Protein AF-A0A6E8W5X3-F1 (afdb_monomer)

Solvent-accessible surface area (backbone atoms only — not comparable to full-atom values): 15236 Å² total; per-residue (Å²): 133,54,76,65,57,52,51,53,50,51,52,51,52,51,52,50,52,49,53,52,50,52,52,52,50,52,52,55,53,25,51,54,49,53,53,52,45,33,51,58,25,49,55,51,48,50,55,43,33,53,52,21,61,70,67,56,79,61,93,72,80,82,74,89,52,31,53,35,30,35,39,32,42,34,48,63,86,45,56,68,50,56,51,47,40,44,75,40,65,58,41,95,41,88,49,47,47,77,47,76,47,71,40,69,86,86,63,68,78,61,86,62,72,89,69,78,64,93,61,57,57,67,54,54,52,50,50,52,32,63,76,42,46,82,61,49,73,50,69,26,48,24,39,36,40,35,50,71,50,44,52,52,40,46,72,58,44,52,53,38,55,76,76,29,53,42,78,55,31,30,33,40,22,38,53,37,86,98,50,61,62,93,65,41,45,61,35,82,93,46,53,37,39,28,11,33,44,44,44,61,63,75,48,92,66,65,48,65,43,78,34,52,69,32,31,35,47,67,68,56,34,51,33,55,71,64,72,56,47,88,56,62,60,69,59,50,41,39,32,41,34,61,57,81,75,57,90,56,99,64,58,70,52,58,49,50,52,51,53,37,49,54,42,45,77,74,50,77,80,85,86,128

Mean predicted aligned error: 10.35 Å

Foldseek 3Di:
DDPVVVVVVVVVVVVVVVVVVVVVVLQVVQVVVLCVLLVVLVVLLVVQQVVQVVQCPDDDDDQDFAQEEEEEEEEPPCPVLVVLCCVFLVDDDRNYHYDYDYDHPPCPPPPDPPPPPDDFLVVLLVVQLVVCVVSLPGSHQKYKYAYSQKAFPNVLVSVSSVRGHRSAQEKEAAFDPPDPQQRGDHDNNHMIMHGSCSSNVVDPRHHYDNNVSLEADPVRLQCLLVVSHPQLQSRRHTIYDRNVPDPDPDDSSVSNVSSRCSNCVPDDDPDD

Organism: Anopheles coluzzii (NCBI:txid1518534)

Sequence (272 aa):
MGAIDKLALGSVVISIASVCGILICLVQISNRMDDSVNQANSELLQKIALLRVEMEQAEQASPSGPLLSIVIRSAKQSTTLRRTIRHTWAQNDHRVVHRFELHAPTVHPKAHPTNATNGSAADWLKRLQHHHRAATASNARYLLIVNEYVFVNMPLLLETIERILPRQGFILCKPVPDVPAQNGTCDPAQPILLSMDVARGLTEQYVVQDGRRLYLNDRETEAFVRDQMDDEGRLTFFFTAPLLRFVAKMPLTQRIEQLWLSLIGNYTPVEY

Structure (mmCIF, N/CA/C/O backbone):
data_AF-A0A6E8W5X3-F1
#
_entry.id   AF-A0A6E8W5X3-F1
#
loop_
_atom_site.group_PDB
_atom_site.id
_atom_site.type_symbol
_atom_site.label_atom_id
_atom_site.label_alt_id
_atom_site.label_comp_id
_atom_site.label_asym_id
_atom_site.label_entity_id
_atom_site.label_seq_id
_atom_site.pdbx_PDB_ins_code
_atom_site.Cartn_x
_atom_site.Cartn_y
_atom_site.Cartn_z
_atom_site.occupancy
_atom_site.B_iso_or_equiv
_atom_site.auth_seq_id
_atom_site.auth_comp_id
_atom_site.auth_asym_id
_atom_site.auth_atom_id
_atom_site.pdbx_PDB_model_num
ATOM 1 N N . MET A 1 1 ? 41.808 -17.127 -47.133 1.00 55.62 1 MET A N 1
ATOM 2 C CA . MET A 1 1 ? 41.166 -16.106 -46.275 1.00 55.62 1 MET A CA 1
ATOM 3 C C . MET A 1 1 ? 42.186 -15.034 -45.961 1.00 55.62 1 MET A C 1
ATOM 5 O O . MET A 1 1 ? 43.236 -15.356 -45.407 1.00 55.62 1 MET A O 1
ATOM 9 N N . GLY A 1 2 ? 41.923 -13.809 -46.413 1.00 67.19 2 GLY A N 1
ATOM 10 C CA . GLY A 1 2 ? 42.852 -12.685 -46.308 1.00 67.19 2 GLY A CA 1
ATOM 11 C C . GLY A 1 2 ? 42.930 -12.129 -44.886 1.00 67.19 2 GLY A C 1
ATOM 12 O O . GLY A 1 2 ? 42.065 -12.391 -44.053 1.00 67.19 2 GLY A O 1
ATOM 13 N N . ALA A 1 3 ? 43.969 -11.344 -44.591 1.00 65.81 3 ALA A N 1
ATOM 14 C CA . ALA A 1 3 ? 44.128 -10.675 -43.294 1.00 65.81 3 ALA A CA 1
ATOM 15 C C . ALA A 1 3 ? 42.924 -9.775 -42.935 1.00 65.81 3 ALA A C 1
ATOM 17 O O . ALA A 1 3 ? 42.581 -9.644 -41.763 1.00 65.81 3 ALA A O 1
ATOM 18 N N . ILE A 1 4 ? 42.249 -9.226 -43.950 1.00 70.44 4 ILE A N 1
ATOM 19 C CA . ILE A 1 4 ? 41.045 -8.395 -43.819 1.00 70.44 4 ILE A CA 1
ATOM 20 C C . ILE A 1 4 ? 39.855 -9.222 -43.305 1.00 70.44 4 ILE A C 1
ATOM 22 O O . ILE A 1 4 ? 39.177 -8.789 -42.377 1.00 70.44 4 ILE A O 1
ATOM 26 N N . ASP A 1 5 ? 39.660 -10.444 -43.814 1.00 67.69 5 ASP A N 1
ATOM 27 C CA . ASP A 1 5 ? 38.586 -11.343 -43.357 1.00 67.69 5 ASP A CA 1
ATOM 28 C C . ASP A 1 5 ? 38.775 -11.734 -41.883 1.00 67.69 5 ASP A C 1
ATOM 30 O O . ASP A 1 5 ? 37.814 -11.824 -41.123 1.00 67.69 5 ASP A O 1
ATOM 34 N N . LYS A 1 6 ? 40.030 -11.927 -41.454 1.00 71.50 6 LYS A N 1
ATOM 35 C CA . LYS A 1 6 ? 40.372 -12.251 -40.058 1.00 71.50 6 LYS A CA 1
ATOM 36 C C . LYS A 1 6 ? 40.149 -11.067 -39.113 1.00 71.50 6 LYS A C 1
ATOM 38 O O . LYS A 1 6 ? 39.680 -11.272 -37.997 1.00 71.50 6 LYS A O 1
ATOM 43 N N . LEU A 1 7 ? 40.460 -9.846 -39.556 1.00 70.06 7 LEU A N 1
ATOM 44 C CA . LEU A 1 7 ? 40.196 -8.612 -38.807 1.00 70.06 7 LEU A CA 1
ATOM 45 C C . LEU A 1 7 ? 38.691 -8.354 -38.660 1.00 70.06 7 LEU A C 1
ATOM 47 O O . LEU A 1 7 ? 38.231 -8.053 -37.559 1.00 70.06 7 LEU A O 1
ATOM 51 N N . ALA A 1 8 ? 37.921 -8.533 -39.736 1.00 75.50 8 ALA A N 1
ATOM 52 C CA . ALA A 1 8 ? 36.466 -8.406 -39.707 1.00 75.50 8 ALA A CA 1
ATOM 53 C C . ALA A 1 8 ? 35.825 -9.449 -38.776 1.00 75.50 8 ALA A C 1
ATOM 55 O O . ALA A 1 8 ? 34.996 -9.098 -37.938 1.00 75.50 8 ALA A O 1
ATOM 56 N N . LEU A 1 9 ? 36.266 -10.711 -38.851 1.00 79.56 9 LEU A N 1
ATOM 57 C CA . LEU A 1 9 ? 35.795 -11.774 -37.961 1.00 79.56 9 LEU A CA 1
ATOM 58 C C . LEU A 1 9 ? 36.131 -11.470 -36.492 1.00 79.56 9 LEU A C 1
ATOM 60 O O . LEU A 1 9 ? 35.265 -11.590 -35.630 1.00 79.56 9 LEU A O 1
ATOM 64 N N . GLY A 1 10 ? 37.357 -11.021 -36.204 1.00 77.50 10 GLY A N 1
ATOM 65 C CA . GLY A 1 10 ? 37.768 -10.624 -34.854 1.00 77.50 10 GLY A CA 1
ATOM 66 C C . GLY A 1 10 ? 36.931 -9.471 -34.298 1.00 77.50 10 GLY A C 1
ATOM 67 O O . GLY A 1 10 ? 36.486 -9.537 -33.155 1.00 77.50 10 GLY A O 1
ATOM 68 N N . SER A 1 11 ? 36.642 -8.455 -35.119 1.00 83.88 11 SER A N 1
ATOM 69 C CA . SER A 1 11 ? 35.767 -7.343 -34.732 1.00 83.88 11 SER A CA 1
ATOM 70 C C . SER A 1 11 ? 34.355 -7.821 -34.392 1.00 83.88 11 SER A C 1
ATOM 72 O O . SER A 1 11 ? 33.813 -7.417 -33.368 1.00 83.88 11 SER A O 1
ATOM 74 N N . VAL A 1 12 ? 33.767 -8.699 -35.212 1.00 86.62 12 VAL A N 1
ATOM 75 C CA . VAL A 1 12 ? 32.420 -9.243 -34.970 1.00 86.62 12 VAL A CA 1
ATOM 76 C C . VAL A 1 12 ? 32.384 -10.063 -33.680 1.00 86.62 12 VAL A C 1
ATOM 78 O O . VAL A 1 12 ? 31.477 -9.889 -32.870 1.00 86.62 12 VAL A O 1
ATOM 81 N N . VAL A 1 13 ? 33.389 -10.910 -33.444 1.00 85.69 13 VAL A N 1
ATOM 82 C CA . VAL A 1 13 ? 33.484 -11.725 -32.222 1.00 85.69 13 VAL A CA 1
ATOM 83 C C . VAL A 1 13 ? 33.606 -10.843 -30.978 1.00 85.69 13 VAL A C 1
ATOM 85 O O . VAL A 1 13 ? 32.915 -11.092 -29.993 1.00 85.69 13 VAL A O 1
ATOM 88 N N . ILE A 1 14 ? 34.427 -9.789 -31.022 1.00 85.56 14 ILE A N 1
ATOM 89 C CA . ILE A 1 14 ? 34.577 -8.842 -29.907 1.00 85.56 14 ILE A CA 1
ATOM 90 C C . ILE A 1 14 ? 33.269 -8.084 -29.657 1.00 85.56 14 ILE A C 1
ATOM 92 O O . ILE A 1 14 ? 32.863 -7.943 -28.505 1.00 85.56 14 ILE A O 1
ATOM 96 N N . SER A 1 15 ? 32.580 -7.631 -30.710 1.00 85.44 15 SER A N 1
ATOM 97 C CA . SER A 1 15 ? 31.283 -6.961 -30.575 1.00 85.44 15 SER A CA 1
ATOM 98 C C . SER A 1 15 ? 30.235 -7.876 -29.942 1.00 85.44 15 SER A C 1
ATOM 100 O O . SER A 1 15 ? 29.553 -7.456 -29.011 1.00 85.44 15 SER A O 1
ATOM 102 N N . ILE A 1 16 ? 30.143 -9.136 -30.380 1.00 86.69 16 ILE A N 1
ATOM 103 C CA . ILE A 1 16 ? 29.217 -10.116 -29.797 1.00 86.69 16 ILE A CA 1
ATOM 104 C C . ILE A 1 16 ? 29.582 -10.389 -28.336 1.00 86.69 16 ILE A C 1
ATOM 106 O O . ILE A 1 16 ? 28.719 -10.291 -27.470 1.00 86.69 16 ILE A O 1
ATOM 110 N N . ALA A 1 17 ? 30.854 -10.665 -28.036 1.00 84.25 17 ALA A N 1
ATOM 111 C CA . ALA A 1 17 ? 31.304 -10.931 -26.672 1.00 84.25 17 ALA A CA 1
ATOM 112 C C . ALA A 1 17 ? 31.052 -9.738 -25.735 1.00 84.25 17 ALA A C 1
ATOM 114 O O . ALA A 1 17 ? 30.635 -9.929 -24.594 1.00 84.25 17 ALA A O 1
ATOM 115 N N . SER A 1 18 ? 31.247 -8.509 -26.221 1.00 87.44 18 SER A N 1
ATOM 116 C CA . SER A 1 18 ? 30.963 -7.287 -25.467 1.00 87.44 18 SER A CA 1
ATOM 117 C C . SER A 1 18 ? 29.468 -7.124 -25.192 1.00 87.44 18 SER A C 1
ATOM 119 O O . SER A 1 18 ? 29.094 -6.880 -24.046 1.00 87.44 18 SER A O 1
ATOM 121 N N . VAL A 1 19 ? 28.610 -7.319 -26.199 1.00 87.81 19 VAL A N 1
ATOM 122 C CA . VAL A 1 19 ? 27.150 -7.253 -26.027 1.00 87.81 19 VAL A CA 1
ATOM 123 C C . VAL A 1 19 ? 26.668 -8.344 -25.069 1.00 87.81 19 VAL A C 1
ATOM 125 O O . VAL A 1 19 ? 25.914 -8.046 -24.147 1.00 87.81 19 VAL A O 1
ATOM 128 N N . CYS A 1 20 ? 27.148 -9.582 -25.213 1.00 86.31 20 CYS A N 1
ATOM 129 C CA . CYS A 1 20 ? 26.834 -10.674 -24.292 1.00 86.31 20 CYS A CA 1
ATOM 130 C C . CYS A 1 20 ? 27.287 -10.365 -22.860 1.00 86.31 20 CYS A C 1
ATOM 132 O O . CYS A 1 20 ? 26.523 -10.581 -21.925 1.00 86.31 20 CYS A O 1
ATOM 134 N N . GLY A 1 21 ? 28.495 -9.822 -22.677 1.00 82.69 21 GLY A N 1
ATOM 135 C CA . GLY A 1 21 ? 28.997 -9.423 -21.362 1.00 82.69 21 GLY A CA 1
ATOM 136 C C . GLY A 1 21 ? 28.137 -8.337 -20.713 1.00 82.69 21 GLY A C 1
ATOM 137 O O . GLY A 1 21 ? 27.793 -8.449 -19.540 1.00 82.69 21 GLY A O 1
ATOM 138 N N . ILE A 1 22 ? 27.727 -7.323 -21.481 1.00 84.38 22 ILE A N 1
ATOM 139 C CA . ILE A 1 22 ? 26.825 -6.268 -21.001 1.00 84.38 22 ILE A CA 1
ATOM 140 C C . ILE A 1 22 ? 25.469 -6.860 -20.602 1.00 84.38 22 ILE A C 1
ATOM 142 O O . ILE A 1 22 ? 24.977 -6.550 -19.521 1.00 84.38 22 ILE A O 1
ATOM 146 N N . LEU A 1 23 ? 24.887 -7.736 -21.428 1.00 79.12 23 LEU A N 1
ATOM 147 C CA . LEU A 1 23 ? 23.608 -8.388 -21.131 1.00 79.12 23 LEU A CA 1
ATOM 148 C C . LEU A 1 23 ? 23.681 -9.234 -19.854 1.00 79.12 23 LEU A C 1
ATOM 150 O O . LEU A 1 23 ? 22.814 -9.104 -18.996 1.00 79.12 23 LEU A O 1
ATOM 154 N N . ILE A 1 24 ? 24.737 -10.035 -19.680 1.00 80.44 24 ILE A N 1
ATOM 155 C CA . ILE A 1 24 ? 24.941 -10.837 -18.463 1.00 80.44 24 ILE A CA 1
ATOM 156 C C . ILE A 1 24 ? 25.054 -9.932 -17.232 1.00 80.44 24 ILE A C 1
ATOM 158 O O . ILE A 1 24 ? 24.407 -10.197 -16.221 1.00 80.44 24 ILE A O 1
ATOM 162 N N . CYS A 1 25 ? 25.830 -8.848 -17.312 1.00 77.50 25 CYS A N 1
ATOM 163 C CA . CYS A 1 25 ? 25.953 -7.895 -16.210 1.00 77.50 25 CYS A CA 1
ATOM 164 C C . CYS A 1 25 ? 24.611 -7.236 -15.863 1.00 77.50 25 CYS A C 1
ATOM 166 O O . CYS A 1 25 ? 24.303 -7.081 -14.684 1.00 77.50 25 CYS A O 1
ATOM 168 N N . LEU A 1 26 ? 23.808 -6.859 -16.863 1.00 76.81 26 LEU A N 1
ATOM 169 C CA . LEU A 1 26 ? 22.487 -6.265 -16.641 1.00 76.81 26 LEU A CA 1
ATOM 170 C C . LEU A 1 26 ? 21.547 -7.242 -15.925 1.00 76.81 26 LEU A C 1
ATOM 172 O O . LEU A 1 26 ? 20.965 -6.872 -14.908 1.00 76.81 26 LEU A O 1
ATOM 176 N N . VAL A 1 27 ? 21.485 -8.493 -16.385 1.00 73.19 27 VAL A N 1
ATOM 177 C CA . VAL A 1 27 ? 20.677 -9.555 -15.761 1.00 73.19 27 VAL A CA 1
ATOM 178 C C . VAL A 1 27 ? 21.136 -9.825 -14.324 1.00 73.19 27 VAL A C 1
ATOM 180 O O . VAL A 1 27 ? 20.324 -9.911 -13.409 1.00 73.19 27 VAL A O 1
ATOM 183 N N . GLN A 1 28 ? 22.445 -9.901 -14.071 1.00 73.81 28 GLN A N 1
ATOM 184 C CA . GLN A 1 28 ? 22.963 -10.116 -12.714 1.00 73.81 28 GLN A CA 1
ATOM 185 C C . GLN A 1 28 ? 22.641 -8.960 -11.758 1.00 73.81 28 GLN A C 1
ATOM 187 O O . GLN A 1 28 ? 22.386 -9.190 -10.576 1.00 73.81 28 GLN A O 1
ATOM 192 N N . ILE A 1 29 ? 22.665 -7.717 -12.247 1.00 73.38 29 ILE A N 1
ATOM 193 C CA . ILE A 1 29 ? 22.315 -6.541 -11.442 1.00 73.38 29 ILE A CA 1
ATOM 194 C C . ILE A 1 29 ? 20.814 -6.526 -11.132 1.00 73.38 29 ILE A C 1
ATOM 196 O O . ILE A 1 29 ? 20.463 -6.224 -9.991 1.00 73.38 29 ILE A O 1
ATOM 200 N N . SER A 1 30 ? 19.974 -6.869 -12.114 1.00 67.94 30 SER A N 1
ATOM 201 C CA . SER A 1 30 ? 18.517 -7.003 -11.967 1.00 67.94 30 SER A CA 1
ATOM 202 C C . SER A 1 30 ? 18.172 -8.014 -10.866 1.00 67.94 30 SER A C 1
ATOM 204 O O . SER A 1 30 ? 17.673 -7.634 -9.808 1.00 67.94 30 SER A O 1
ATOM 206 N N . ASN A 1 31 ? 18.624 -9.266 -11.014 1.00 71.50 31 ASN A N 1
ATOM 207 C CA . ASN A 1 31 ? 18.355 -10.335 -10.044 1.00 71.50 31 ASN A CA 1
ATOM 208 C C . ASN A 1 31 ? 18.864 -10.017 -8.628 1.00 71.50 31 ASN A C 1
ATOM 210 O O . ASN A 1 31 ? 18.191 -10.286 -7.637 1.00 71.50 31 ASN A O 1
ATOM 214 N N . ARG A 1 32 ? 20.036 -9.378 -8.503 1.00 72.12 32 ARG A N 1
ATOM 215 C CA . ARG A 1 32 ? 20.575 -8.992 -7.189 1.00 72.12 32 ARG A CA 1
ATOM 216 C C . ARG A 1 32 ? 19.698 -7.960 -6.474 1.00 72.12 32 ARG A C 1
ATOM 218 O O . ARG A 1 32 ? 19.687 -7.918 -5.242 1.00 72.12 32 ARG A O 1
ATOM 225 N N . MET A 1 33 ? 19.030 -7.086 -7.221 1.00 70.81 33 MET A N 1
ATOM 226 C CA . MET A 1 33 ? 18.112 -6.106 -6.650 1.00 70.81 33 MET A CA 1
ATOM 227 C C . MET A 1 33 ? 16.843 -6.796 -6.144 1.00 70.81 33 MET A C 1
ATOM 229 O O . MET A 1 33 ? 16.453 -6.551 -5.003 1.00 70.81 33 MET A O 1
ATOM 233 N N . ASP A 1 34 ? 16.282 -7.709 -6.936 1.00 74.44 34 ASP A N 1
ATOM 234 C CA . ASP A 1 34 ? 15.086 -8.488 -6.593 1.00 74.44 34 ASP A CA 1
ATOM 235 C C . ASP A 1 34 ? 15.315 -9.325 -5.327 1.00 74.44 34 ASP A C 1
ATOM 237 O O . ASP A 1 34 ? 14.550 -9.230 -4.361 1.00 74.44 34 ASP A O 1
ATOM 241 N N . ASP A 1 35 ? 16.433 -10.056 -5.271 1.00 76.06 35 ASP A N 1
ATOM 242 C CA . ASP A 1 35 ? 16.833 -10.850 -4.105 1.00 76.06 35 ASP A CA 1
ATOM 243 C C . ASP A 1 35 ? 17.001 -9.977 -2.856 1.00 76.06 35 ASP A C 1
ATOM 245 O O . ASP A 1 35 ? 16.553 -10.336 -1.765 1.00 76.06 35 ASP A O 1
ATOM 249 N N . SER A 1 36 ? 17.606 -8.794 -3.006 1.00 77.75 36 SER A N 1
ATOM 250 C CA . SER A 1 36 ? 17.815 -7.873 -1.887 1.00 77.75 36 SER A CA 1
ATOM 251 C C . SER A 1 36 ? 16.504 -7.307 -1.343 1.00 77.75 36 SER A C 1
ATOM 253 O O . SER A 1 36 ? 16.394 -7.116 -0.127 1.00 77.75 36 SER A O 1
ATOM 255 N N . VAL A 1 37 ? 15.540 -6.992 -2.212 1.00 78.75 37 VAL A N 1
ATOM 256 C CA . VAL A 1 37 ? 14.212 -6.506 -1.809 1.00 78.75 37 VAL A CA 1
ATOM 257 C C . VAL A 1 37 ? 13.459 -7.629 -1.099 1.00 78.75 37 VAL A C 1
ATOM 259 O O . VAL A 1 37 ? 12.981 -7.447 0.023 1.00 78.75 37 VAL A O 1
ATOM 262 N N . ASN A 1 38 ? 13.414 -8.814 -1.706 1.00 84.19 38 ASN A N 1
ATOM 263 C CA . ASN A 1 38 ? 12.677 -9.959 -1.183 1.00 84.19 38 ASN A CA 1
ATOM 264 C C . ASN A 1 38 ? 13.230 -10.454 0.151 1.00 84.19 38 ASN A C 1
ATOM 266 O O . ASN A 1 38 ? 12.454 -10.694 1.078 1.00 84.19 38 ASN A O 1
ATOM 270 N N . GLN A 1 39 ? 14.553 -10.554 0.289 1.00 84.56 39 GLN A N 1
ATOM 271 C CA . GLN A 1 39 ? 15.181 -10.977 1.536 1.00 84.56 39 GLN A CA 1
ATOM 272 C C . GLN A 1 39 ? 14.860 -10.005 2.680 1.00 84.56 39 GLN A C 1
ATOM 274 O O . GLN A 1 39 ? 14.326 -10.419 3.710 1.00 84.56 39 GLN A O 1
ATOM 279 N N . ALA A 1 40 ? 15.128 -8.708 2.494 1.00 82.00 40 ALA A N 1
ATOM 280 C CA . ALA A 1 40 ? 14.913 -7.712 3.544 1.00 82.00 40 ALA A CA 1
ATOM 281 C C . ALA A 1 40 ? 13.438 -7.622 3.967 1.00 82.00 40 ALA A C 1
ATOM 283 O O . ALA A 1 40 ? 13.128 -7.429 5.147 1.00 82.00 40 ALA A O 1
ATOM 284 N N . ASN A 1 41 ? 12.523 -7.779 3.010 1.00 87.00 41 ASN A N 1
ATOM 285 C CA . ASN A 1 41 ? 11.095 -7.653 3.266 1.00 87.00 41 ASN A CA 1
ATOM 286 C C . ASN A 1 41 ? 10.546 -8.917 3.929 1.00 87.00 41 ASN A C 1
ATOM 288 O O . ASN A 1 41 ? 9.767 -8.809 4.874 1.00 87.00 41 ASN A O 1
ATOM 292 N N . SER A 1 42 ? 11.037 -10.096 3.545 1.00 86.12 42 SER A N 1
ATOM 293 C CA . SER A 1 42 ? 10.712 -11.361 4.211 1.00 86.12 42 SER A CA 1
ATOM 294 C C . SER A 1 42 ? 11.161 -11.370 5.672 1.00 86.12 42 SER A C 1
ATOM 296 O O . SER A 1 42 ? 10.392 -11.763 6.544 1.00 86.12 42 SER A O 1
ATOM 298 N N . GLU A 1 43 ? 12.365 -10.872 5.968 1.00 87.44 43 GLU A N 1
ATOM 299 C CA . GLU A 1 43 ? 12.864 -10.747 7.345 1.00 87.44 43 GLU A CA 1
ATOM 300 C C . GLU A 1 43 ? 11.982 -9.821 8.199 1.00 87.44 43 GLU A C 1
ATOM 302 O O . GLU A 1 43 ? 11.707 -10.112 9.365 1.00 87.44 43 GLU A O 1
ATOM 307 N N . LEU A 1 44 ? 11.511 -8.703 7.633 1.00 87.31 44 LEU A N 1
ATOM 308 C CA . LEU A 1 44 ? 10.583 -7.808 8.324 1.00 87.31 44 LEU A CA 1
ATOM 309 C C . LEU A 1 44 ? 9.221 -8.477 8.557 1.00 87.31 44 LEU A C 1
ATOM 311 O O .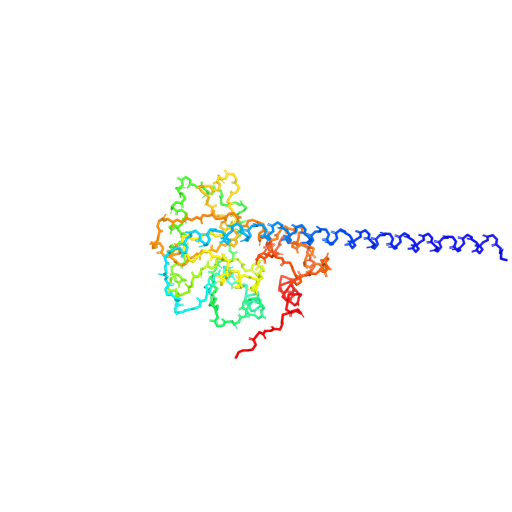 LEU A 1 44 ? 8.685 -8.399 9.662 1.00 87.31 44 LEU A O 1
ATOM 315 N N . LEU A 1 45 ? 8.674 -9.163 7.552 1.00 90.00 45 LEU A N 1
ATOM 316 C CA . LEU A 1 45 ? 7.404 -9.879 7.681 1.00 90.00 45 LEU A CA 1
ATOM 317 C C . LEU A 1 45 ? 7.482 -11.012 8.707 1.00 90.00 45 LEU A C 1
ATOM 319 O O . LEU A 1 45 ? 6.542 -11.190 9.475 1.00 90.00 45 LEU A O 1
ATOM 323 N N . GLN A 1 46 ? 8.610 -11.718 8.791 1.00 89.56 46 GLN A N 1
ATOM 324 C CA . GLN A 1 46 ? 8.850 -12.716 9.833 1.00 89.56 46 GLN A CA 1
ATOM 325 C C . GLN A 1 46 ? 8.871 -12.085 11.229 1.00 89.56 46 GLN A C 1
ATOM 327 O O . GLN A 1 46 ? 8.229 -12.603 12.140 1.00 89.56 46 GLN A O 1
ATOM 332 N N . LYS A 1 47 ? 9.533 -10.933 11.406 1.00 88.81 47 LYS A N 1
ATOM 333 C CA . LYS A 1 47 ? 9.503 -10.195 12.684 1.00 88.81 47 LYS A CA 1
ATOM 334 C C . LYS A 1 47 ? 8.083 -9.783 13.069 1.00 88.81 47 LYS A C 1
ATOM 336 O O . LYS A 1 47 ? 7.703 -9.919 14.226 1.00 88.81 47 LYS A O 1
ATOM 341 N N . ILE A 1 48 ? 7.289 -9.318 12.106 1.00 89.12 48 ILE A N 1
ATOM 342 C CA . ILE A 1 48 ? 5.886 -8.952 12.337 1.00 89.12 48 ILE A CA 1
ATOM 343 C C . ILE A 1 48 ? 5.035 -10.187 12.670 1.00 89.12 48 ILE A C 1
ATOM 345 O O . ILE A 1 48 ? 4.195 -10.118 13.566 1.00 89.12 48 ILE A O 1
ATOM 349 N N . ALA A 1 49 ? 5.275 -11.321 12.008 1.00 88.38 49 ALA A N 1
ATOM 350 C CA . ALA A 1 49 ? 4.589 -12.577 12.302 1.00 88.38 49 ALA A CA 1
ATOM 351 C C . ALA A 1 49 ? 4.830 -13.032 13.750 1.00 88.38 49 ALA A C 1
ATOM 353 O O . ALA A 1 49 ? 3.897 -13.480 14.410 1.00 88.38 49 ALA A O 1
ATOM 354 N N . LEU A 1 50 ? 6.051 -12.874 14.271 1.00 87.94 50 LEU A N 1
ATOM 355 C CA . LEU A 1 50 ? 6.355 -13.191 15.670 1.00 87.94 50 LEU A CA 1
ATOM 356 C C . LEU A 1 50 ? 5.545 -12.322 16.642 1.00 87.94 50 LEU A C 1
ATOM 358 O O . LEU A 1 50 ? 4.952 -12.854 17.576 1.00 87.94 50 LEU A O 1
ATOM 362 N N . LEU A 1 51 ? 5.424 -11.018 16.368 1.00 85.12 51 LEU A N 1
ATOM 363 C CA . LEU A 1 51 ? 4.587 -10.118 17.174 1.00 85.12 51 LEU A CA 1
ATOM 364 C C . LEU A 1 51 ? 3.121 -10.545 17.171 1.00 85.12 51 LEU A C 1
ATOM 366 O O . LEU A 1 51 ? 2.443 -10.453 18.189 1.00 85.12 51 LEU A O 1
ATOM 370 N N . ARG A 1 52 ? 2.619 -11.036 16.034 1.00 84.75 52 ARG A N 1
ATOM 371 C CA . ARG A 1 52 ? 1.258 -11.563 15.960 1.00 84.75 52 ARG A CA 1
ATOM 372 C C . ARG A 1 52 ? 1.076 -12.754 16.900 1.00 84.75 52 ARG A C 1
ATOM 374 O O . ARG A 1 52 ? 0.089 -12.776 17.624 1.00 84.75 52 ARG A O 1
ATOM 381 N N . VAL A 1 53 ? 2.019 -13.698 16.931 1.00 83.81 53 VAL A N 1
ATOM 382 C CA . VAL A 1 53 ? 1.957 -14.854 17.846 1.00 83.81 53 VAL A CA 1
ATOM 383 C C . VAL A 1 53 ? 1.992 -14.413 19.312 1.00 83.81 53 VAL A C 1
ATOM 385 O O . VAL A 1 53 ? 1.252 -14.955 20.129 1.00 83.81 53 VAL A O 1
ATOM 388 N N . GLU A 1 54 ? 2.807 -13.412 19.647 1.00 80.25 54 GLU A N 1
ATOM 389 C CA . GLU A 1 54 ? 2.882 -12.854 21.005 1.00 80.25 54 GLU A CA 1
ATOM 390 C C . GLU A 1 54 ? 1.573 -12.165 21.427 1.00 80.25 54 GLU A C 1
ATOM 392 O O . GLU A 1 54 ? 1.143 -12.299 22.571 1.00 80.25 54 GLU A O 1
ATOM 397 N N . MET A 1 55 ? 0.916 -11.459 20.503 1.00 75.69 55 MET A N 1
ATOM 398 C CA . MET A 1 55 ? -0.309 -10.699 20.773 1.00 75.69 55 MET A CA 1
ATOM 399 C C . MET A 1 55 ? -1.593 -11.545 20.697 1.00 75.69 55 MET A C 1
ATOM 401 O O . MET A 1 55 ? -2.582 -11.205 21.343 1.00 75.69 55 MET A O 1
ATOM 405 N N . GLU A 1 56 ? -1.607 -12.645 19.936 1.00 71.81 56 GLU A N 1
ATOM 406 C CA . GLU A 1 56 ? -2.788 -13.503 19.721 1.00 71.81 56 GLU A CA 1
ATOM 407 C C . GLU A 1 56 ? -2.992 -14.589 20.806 1.00 71.81 56 GLU A C 1
ATOM 409 O O . GLU A 1 56 ? -3.775 -15.515 20.606 1.00 71.81 56 GLU A O 1
ATOM 414 N N . GLN A 1 57 ? -2.379 -14.469 21.993 1.00 56.03 57 GLN A N 1
ATOM 415 C CA . GLN A 1 57 ? -2.627 -15.392 23.121 1.00 56.03 57 GLN A CA 1
ATOM 416 C C . GLN A 1 57 ? -4.057 -15.327 23.703 1.00 56.03 57 GLN A C 1
ATOM 418 O O . GLN A 1 57 ? -4.418 -16.159 24.535 1.00 56.03 57 GLN A O 1
ATOM 423 N N . ALA A 1 58 ? -4.894 -14.385 23.259 1.00 52.22 58 ALA A N 1
ATOM 424 C CA . ALA A 1 58 ? -6.306 -14.305 23.617 1.00 52.22 58 ALA A CA 1
ATOM 425 C C . ALA A 1 58 ? -7.184 -14.571 22.382 1.00 52.22 58 ALA A C 1
ATOM 427 O O . ALA A 1 58 ? -7.188 -13.793 21.427 1.00 52.22 58 ALA A O 1
ATOM 428 N N . GLU A 1 59 ? -7.939 -15.674 22.403 1.00 53.66 59 GLU A N 1
ATOM 429 C CA . GLU A 1 59 ? -8.925 -16.007 21.370 1.00 53.66 59 GLU A CA 1
ATOM 430 C C . GLU A 1 59 ? -9.905 -14.851 21.157 1.00 53.66 59 GLU A C 1
ATOM 432 O O . GLU A 1 59 ? -10.624 -14.468 22.078 1.00 53.66 59 GLU A O 1
ATOM 437 N N . GLN A 1 60 ? -10.007 -14.342 19.928 1.00 54.91 60 GLN A N 1
ATOM 438 C CA . GLN A 1 60 ? -11.089 -13.438 19.551 1.00 54.91 60 GLN A CA 1
ATOM 439 C C . GLN A 1 60 ? -11.638 -13.777 18.167 1.00 54.91 60 GLN A C 1
ATOM 441 O O . GLN A 1 60 ? -10.914 -13.878 17.170 1.00 54.91 60 GLN A O 1
ATOM 446 N N . ALA A 1 61 ? -12.959 -13.972 18.163 1.00 53.12 61 ALA A N 1
ATOM 447 C CA . ALA A 1 61 ? -13.802 -14.303 17.029 1.00 53.12 61 ALA A CA 1
ATOM 448 C C . ALA A 1 61 ? -13.451 -13.479 15.784 1.00 53.12 61 ALA A C 1
ATOM 450 O O . ALA A 1 61 ? -13.227 -12.270 15.859 1.00 53.12 61 ALA A O 1
ATOM 451 N N . SER A 1 62 ? -13.437 -14.141 14.626 1.00 54.91 62 SER A N 1
ATOM 452 C CA . SER A 1 62 ? -13.229 -13.486 13.336 1.00 54.91 62 SER A CA 1
ATOM 453 C C . SER A 1 62 ? -14.289 -12.399 13.138 1.00 54.91 62 SER A C 1
ATOM 455 O O . SER A 1 62 ? -15.474 -12.730 13.055 1.00 54.91 62 SER A O 1
ATOM 457 N N . PRO A 1 63 ? -13.915 -11.111 13.054 1.00 60.66 63 PRO A N 1
ATOM 458 C CA . PRO A 1 63 ? -14.897 -10.060 12.857 1.00 60.66 63 PRO A CA 1
ATOM 459 C C . PRO A 1 63 ? -15.553 -10.231 11.484 1.00 60.66 63 PRO A C 1
ATOM 461 O O . PRO A 1 63 ? -14.872 -10.391 10.464 1.00 60.66 63 PRO A O 1
ATOM 464 N N . SER A 1 64 ? -16.886 -10.204 11.482 1.00 65.50 64 SER A N 1
ATOM 465 C CA . SER A 1 64 ? -17.726 -10.194 10.287 1.00 65.50 64 SER A CA 1
ATOM 466 C C . SER A 1 64 ? -17.630 -8.816 9.626 1.00 65.50 64 SER A C 1
ATOM 468 O O . SER A 1 64 ? -18.274 -7.856 10.061 1.00 65.50 64 SER A O 1
ATOM 470 N N . GLY A 1 65 ? -16.782 -8.694 8.609 1.00 82.62 65 GLY A N 1
ATOM 471 C CA . GLY A 1 65 ? -16.545 -7.447 7.888 1.00 82.62 65 GLY A CA 1
ATOM 472 C C . GLY A 1 65 ? -15.399 -7.564 6.883 1.00 82.62 65 GLY A C 1
ATOM 473 O O . GLY A 1 65 ? -14.698 -8.580 6.877 1.00 82.62 65 GLY A O 1
ATOM 474 N N . PRO A 1 66 ? -15.199 -6.540 6.035 1.00 90.62 66 PRO A N 1
ATOM 475 C CA . PRO A 1 66 ? -14.065 -6.491 5.122 1.00 90.62 66 PRO A CA 1
ATOM 476 C C . PRO A 1 66 ? -12.739 -6.560 5.895 1.00 90.62 66 PRO A C 1
ATOM 478 O O . PRO A 1 66 ? -12.633 -6.180 7.061 1.00 90.62 66 PRO A O 1
ATOM 481 N N . LEU A 1 67 ? -11.684 -7.036 5.250 1.00 92.19 67 LEU A N 1
ATOM 482 C CA . LEU A 1 67 ? -10.346 -7.023 5.830 1.00 92.19 67 LEU A CA 1
ATOM 483 C C . LEU A 1 67 ? -9.781 -5.608 5.895 1.00 92.19 67 LEU A C 1
ATOM 485 O O . LEU A 1 67 ? -9.178 -5.237 6.902 1.00 92.19 67 LEU A O 1
ATOM 489 N N . LEU A 1 68 ? -10.002 -4.815 4.847 1.00 94.69 68 LEU A N 1
ATOM 490 C CA . LEU A 1 68 ? -9.322 -3.541 4.669 1.00 94.69 68 LEU A CA 1
ATOM 491 C C . LEU A 1 68 ? -10.284 -2.424 4.259 1.00 94.69 68 LEU A C 1
ATOM 493 O O . LEU A 1 68 ? -11.008 -2.527 3.272 1.00 94.69 68 LEU A O 1
ATOM 497 N N . SER A 1 69 ? -10.250 -1.322 5.005 1.00 95.38 69 SER A N 1
ATOM 498 C CA . SER A 1 69 ? -10.815 -0.035 4.604 1.00 95.38 69 SER A CA 1
ATOM 499 C C . SER A 1 69 ? -9.692 0.837 4.051 1.00 95.38 69 SER A C 1
ATOM 501 O O . SER A 1 69 ? -8.690 1.037 4.731 1.00 95.38 69 SER A O 1
ATOM 503 N N . ILE A 1 70 ? -9.826 1.354 2.832 1.00 96.25 70 ILE A N 1
ATOM 504 C CA . ILE A 1 70 ? -8.805 2.178 2.176 1.00 96.25 70 ILE A CA 1
ATOM 505 C C . ILE A 1 70 ? -9.313 3.608 2.023 1.00 96.25 70 ILE A C 1
ATOM 507 O O . ILE A 1 70 ? -10.354 3.870 1.418 1.00 96.25 70 ILE A O 1
ATOM 511 N N . VAL A 1 71 ? -8.529 4.555 2.518 1.00 95.94 71 VAL A N 1
ATOM 512 C CA . VAL A 1 71 ? -8.693 5.985 2.292 1.00 95.94 71 VAL A CA 1
ATOM 513 C C . VAL A 1 71 ? -7.634 6.456 1.311 1.00 95.94 71 VAL A C 1
ATOM 515 O O . VAL A 1 71 ? -6.448 6.493 1.629 1.00 95.94 71 VAL A O 1
ATOM 518 N N . ILE A 1 72 ? -8.078 6.862 0.125 1.00 95.44 72 ILE A N 1
ATOM 519 C CA . ILE A 1 72 ? -7.217 7.359 -0.945 1.00 95.44 72 ILE A CA 1
ATOM 520 C C . ILE A 1 72 ? -7.350 8.880 -1.001 1.00 95.44 72 ILE A C 1
ATOM 522 O O . ILE A 1 72 ? -8.359 9.420 -1.464 1.00 95.44 72 ILE A O 1
ATOM 526 N N . ARG A 1 73 ? -6.333 9.590 -0.516 1.00 93.62 73 ARG A N 1
ATOM 527 C CA . ARG A 1 73 ? -6.250 11.052 -0.599 1.00 93.62 73 ARG A CA 1
ATOM 528 C C . ARG A 1 73 ? -6.000 11.452 -2.047 1.00 93.62 73 ARG A C 1
ATOM 530 O O . ARG A 1 73 ? -5.026 11.009 -2.656 1.00 93.62 73 ARG A O 1
ATOM 537 N N . SER A 1 74 ? -6.910 12.244 -2.602 1.00 92.25 74 SER A N 1
ATOM 538 C CA . SER A 1 74 ? -6.922 12.587 -4.023 1.00 92.25 74 SER A CA 1
ATOM 539 C C . SER A 1 74 ? -7.274 14.054 -4.230 1.00 92.25 74 SER A C 1
ATOM 541 O O . SER A 1 74 ? -8.176 14.588 -3.580 1.00 92.25 74 SER A O 1
ATOM 543 N N . ALA A 1 75 ? -6.606 14.721 -5.169 1.00 90.38 75 ALA A N 1
ATOM 544 C CA . ALA A 1 75 ? -6.967 16.082 -5.530 1.00 90.38 75 ALA A CA 1
ATOM 545 C C . ALA A 1 75 ? -8.314 16.090 -6.266 1.00 90.38 75 ALA A C 1
ATOM 547 O O . ALA A 1 75 ? -8.584 15.248 -7.125 1.00 90.38 75 ALA A O 1
ATOM 548 N N . LYS A 1 76 ? -9.179 17.070 -5.981 1.00 88.62 76 LYS A N 1
ATOM 549 C CA . LYS A 1 76 ? -10.523 17.173 -6.589 1.00 88.62 76 LYS A CA 1
ATOM 550 C C . LYS A 1 76 ? -10.504 17.025 -8.117 1.00 88.62 76 LYS A C 1
ATOM 552 O O . LYS A 1 76 ? -11.327 16.281 -8.658 1.00 88.62 76 LYS A O 1
ATOM 557 N N . GLN A 1 77 ? -9.530 17.636 -8.794 1.00 89.31 77 GLN A N 1
ATOM 558 C CA . GLN A 1 77 ? -9.396 17.595 -10.253 1.00 89.31 77 GLN A CA 1
ATOM 559 C C . GLN A 1 77 ? -8.918 16.249 -10.833 1.00 89.31 77 GLN A C 1
ATOM 561 O O . GLN A 1 77 ? -9.128 16.004 -12.019 1.00 89.31 77 GLN A O 1
ATOM 566 N N . SER A 1 78 ? -8.346 15.348 -10.026 1.00 89.94 78 SER A N 1
ATOM 567 C CA . SER A 1 78 ? -7.745 14.070 -10.454 1.00 89.94 78 SER A CA 1
ATOM 568 C C . SER A 1 78 ? -8.774 12.983 -10.826 1.00 89.94 78 SER A C 1
ATOM 570 O O . SER A 1 78 ? -8.644 11.818 -10.460 1.00 89.94 78 SER A O 1
ATOM 572 N N . THR A 1 79 ? -9.841 13.339 -11.544 1.00 92.00 79 THR A N 1
ATOM 573 C CA . THR A 1 79 ? -10.948 12.427 -11.889 1.00 92.00 79 THR A CA 1
ATOM 574 C C . THR A 1 79 ? -10.486 11.204 -12.683 1.00 92.00 79 THR A C 1
ATOM 576 O O . THR A 1 79 ? -10.871 10.086 -12.340 1.00 92.00 79 THR A O 1
ATOM 579 N N . THR A 1 80 ? -9.641 11.398 -13.698 1.00 93.62 80 THR A N 1
ATOM 580 C CA . THR A 1 80 ? -9.084 10.312 -14.519 1.00 93.62 80 THR A CA 1
ATOM 581 C C . THR A 1 80 ? -8.227 9.368 -13.685 1.00 93.62 80 THR A C 1
ATOM 583 O O . THR A 1 80 ? -8.423 8.162 -13.746 1.00 93.62 80 THR A O 1
ATOM 586 N N . LEU A 1 81 ? -7.356 9.909 -12.829 1.00 93.62 81 LEU A N 1
ATOM 587 C CA . LEU A 1 81 ? -6.502 9.109 -11.952 1.00 93.62 81 LEU A CA 1
ATOM 588 C C . LEU A 1 81 ? -7.319 8.256 -10.978 1.00 93.62 81 LEU A C 1
ATOM 590 O O . LEU A 1 81 ? -7.068 7.062 -10.846 1.00 93.62 81 LEU A O 1
ATOM 594 N N . ARG A 1 82 ? -8.362 8.828 -10.363 1.00 95.19 82 ARG A N 1
ATOM 595 C CA . ARG A 1 82 ? -9.284 8.058 -9.516 1.00 95.19 82 ARG A CA 1
ATOM 596 C C . ARG A 1 82 ? -9.968 6.927 -10.274 1.00 95.19 82 ARG A C 1
ATOM 598 O O . ARG A 1 82 ? -10.158 5.857 -9.706 1.00 95.19 82 ARG A O 1
ATOM 605 N N . ARG A 1 83 ? -10.364 7.154 -11.534 1.00 94.88 83 ARG A N 1
ATOM 606 C CA . ARG A 1 83 ? -10.922 6.087 -12.377 1.00 94.88 83 ARG A CA 1
ATOM 607 C C . ARG A 1 83 ? -9.878 5.004 -12.607 1.00 94.88 83 ARG A C 1
ATOM 609 O O . ARG A 1 83 ? -10.191 3.858 -12.327 1.00 94.88 83 ARG A O 1
ATOM 616 N N . THR A 1 84 ? -8.662 5.344 -13.023 1.00 95.25 84 THR A N 1
ATOM 617 C CA . THR A 1 84 ? -7.590 4.358 -13.224 1.00 95.25 84 THR A CA 1
ATOM 618 C C . THR A 1 84 ? -7.331 3.534 -11.962 1.00 95.25 84 THR A C 1
ATOM 620 O O . THR A 1 84 ? -7.322 2.311 -12.030 1.00 95.25 84 THR A O 1
ATOM 623 N N . ILE A 1 85 ? -7.233 4.167 -10.790 1.00 95.50 85 ILE A N 1
ATOM 624 C CA . ILE A 1 85 ? -7.026 3.461 -9.514 1.00 95.50 85 ILE A CA 1
ATOM 625 C C . ILE A 1 85 ? -8.141 2.438 -9.242 1.00 95.50 85 ILE A C 1
ATOM 627 O O . ILE A 1 85 ? -7.851 1.296 -8.900 1.00 95.50 85 ILE A O 1
ATOM 631 N N . ARG A 1 86 ? -9.412 2.807 -9.459 1.00 94.38 86 ARG A N 1
ATOM 632 C CA . ARG A 1 86 ? -10.561 1.893 -9.285 1.00 94.38 86 ARG A CA 1
ATOM 633 C C . ARG A 1 86 ? -10.562 0.698 -10.237 1.00 94.38 86 ARG A C 1
ATOM 635 O O . ARG A 1 86 ? -11.162 -0.313 -9.908 1.00 94.38 86 ARG A O 1
ATOM 642 N N . HIS A 1 87 ? -9.968 0.831 -11.421 1.00 92.50 87 HIS A N 1
ATOM 643 C CA . HIS A 1 87 ? -9.900 -0.251 -12.413 1.00 92.50 87 HIS A CA 1
ATOM 644 C C . HIS A 1 87 ? -8.591 -1.048 -12.329 1.00 92.50 87 HIS A C 1
ATOM 646 O O . HIS A 1 87 ? -8.379 -1.945 -13.136 1.00 92.50 87 HIS A O 1
ATOM 652 N N . THR A 1 88 ? -7.708 -0.703 -11.391 1.00 93.06 88 THR A N 1
ATOM 653 C CA . THR A 1 88 ? -6.403 -1.347 -11.206 1.00 93.06 88 THR A CA 1
ATOM 654 C C . THR A 1 88 ? -6.299 -1.863 -9.774 1.00 93.06 88 THR A C 1
ATOM 656 O O . THR A 1 88 ? -7.149 -2.632 -9.338 1.00 93.06 88 THR A O 1
ATOM 659 N N . TRP A 1 89 ? -5.315 -1.417 -8.995 1.00 92.69 89 TRP A N 1
ATOM 660 C CA . TRP A 1 89 ? -5.061 -1.970 -7.670 1.00 92.69 89 TRP A CA 1
ATOM 661 C C . TRP A 1 89 ? -6.213 -1.748 -6.682 1.00 92.69 89 TRP A C 1
ATOM 663 O O . TRP A 1 89 ? -6.362 -2.543 -5.771 1.00 92.69 89 TRP A O 1
ATOM 673 N N . ALA A 1 90 ? -7.070 -0.734 -6.843 1.00 92.31 90 ALA A N 1
ATOM 674 C CA . ALA A 1 90 ? -8.258 -0.560 -5.996 1.00 92.31 90 ALA A CA 1
ATOM 675 C C . ALA A 1 90 ? -9.532 -1.174 -6.605 1.00 92.31 90 ALA A C 1
ATOM 677 O O . ALA A 1 90 ? -10.634 -0.688 -6.329 1.00 92.31 90 ALA A O 1
ATOM 678 N N . GLN A 1 91 ? -9.399 -2.198 -7.453 1.00 87.06 91 GLN A N 1
ATOM 679 C CA . GLN A 1 91 ? -10.533 -2.953 -7.981 1.00 87.06 91 GLN A CA 1
ATOM 680 C C . GLN A 1 91 ? -11.412 -3.499 -6.845 1.00 87.06 91 GLN A C 1
ATOM 682 O O . GLN A 1 91 ? -10.964 -3.724 -5.720 1.00 87.06 91 GLN A O 1
ATOM 687 N N . ASN A 1 92 ? -12.701 -3.675 -7.137 1.00 75.88 92 ASN A N 1
ATOM 688 C CA . ASN A 1 92 ? -13.664 -4.191 -6.173 1.00 75.88 92 ASN A CA 1
ATOM 689 C C . ASN A 1 92 ? -13.312 -5.639 -5.778 1.00 75.88 92 ASN A C 1
ATOM 691 O O . ASN A 1 92 ? -13.513 -6.560 -6.564 1.00 75.88 92 ASN A O 1
ATOM 695 N N . ASP A 1 93 ? -12.836 -5.819 -4.547 1.00 84.81 93 ASP A N 1
ATOM 696 C CA . ASP A 1 93 ? -12.687 -7.096 -3.840 1.00 84.81 93 ASP A CA 1
ATOM 697 C C . ASP A 1 93 ? -13.637 -7.045 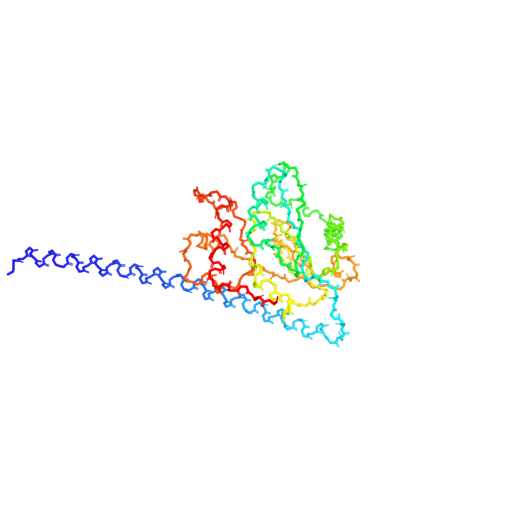-2.631 1.00 84.81 93 ASP A C 1
ATOM 699 O O . ASP A 1 93 ? -13.679 -6.042 -1.921 1.00 84.81 93 ASP A O 1
ATOM 703 N N . HIS A 1 94 ? -14.412 -8.102 -2.378 1.00 85.88 94 HIS A N 1
ATOM 704 C CA . HIS A 1 94 ? -15.359 -8.162 -1.255 1.00 85.88 94 HIS A CA 1
ATOM 705 C C . HIS A 1 94 ? -14.684 -7.983 0.120 1.00 85.88 94 HIS A C 1
ATOM 707 O O . HIS A 1 94 ? -15.327 -7.571 1.089 1.00 85.88 94 HIS A O 1
ATOM 713 N N . ARG A 1 95 ? -13.379 -8.260 0.212 1.00 90.38 95 ARG A N 1
ATOM 714 C CA . ARG A 1 95 ? -12.552 -8.057 1.407 1.00 90.38 95 ARG A CA 1
ATOM 715 C C . ARG A 1 95 ? -12.147 -6.596 1.598 1.00 90.38 95 ARG A C 1
ATOM 717 O O . ARG A 1 95 ? -11.561 -6.270 2.631 1.00 90.38 95 ARG A O 1
ATOM 724 N N . VAL A 1 96 ? -12.422 -5.716 0.638 1.00 91.94 96 VAL A N 1
ATOM 725 C CA . VAL A 1 96 ? -11.899 -4.351 0.605 1.00 91.94 96 VAL A CA 1
ATOM 726 C C . VAL A 1 96 ? -13.014 -3.343 0.369 1.00 91.94 96 VAL A C 1
ATOM 728 O O . VAL A 1 96 ? -13.815 -3.456 -0.551 1.00 91.94 96 VAL A O 1
ATOM 731 N N . VAL A 1 97 ? -13.022 -2.282 1.168 1.00 92.38 97 VAL A N 1
ATOM 732 C CA . VAL A 1 97 ? -13.846 -1.097 0.911 1.00 92.38 97 VAL A CA 1
ATOM 733 C C . VAL A 1 97 ? -12.928 0.097 0.732 1.00 92.38 97 VAL A C 1
ATOM 735 O O . VAL A 1 97 ? -12.087 0.359 1.582 1.00 92.38 97 VAL A O 1
ATOM 738 N N . HIS A 1 98 ? -13.057 0.831 -0.369 1.00 93.44 98 HIS A N 1
ATOM 739 C CA . HIS A 1 98 ? -12.211 1.993 -0.631 1.00 93.44 98 HIS A CA 1
ATOM 740 C C . HIS A 1 98 ? -13.040 3.264 -0.807 1.00 93.44 98 HIS A C 1
ATOM 742 O O . HIS A 1 98 ? -14.163 3.249 -1.310 1.00 93.44 98 HIS A O 1
ATOM 748 N N . ARG A 1 99 ? -12.462 4.402 -0.420 1.00 93.62 99 ARG A N 1
ATOM 749 C CA . ARG A 1 99 ? -13.046 5.727 -0.631 1.00 93.62 99 ARG A CA 1
ATOM 750 C C . ARG A 1 99 ? -11.983 6.744 -1.008 1.00 93.62 99 ARG A C 1
ATOM 752 O O . ARG A 1 99 ? -10.836 6.648 -0.579 1.00 93.62 99 ARG A O 1
ATOM 759 N N . PHE A 1 100 ? -12.398 7.763 -1.750 1.00 93.94 100 PHE A N 1
ATOM 760 C CA . PHE A 1 100 ? -11.544 8.902 -2.062 1.00 93.94 100 PHE A CA 1
ATOM 761 C C . PHE A 1 100 ? -11.857 10.067 -1.132 1.00 93.94 100 PHE A C 1
ATOM 763 O O . PHE A 1 100 ? -12.994 10.537 -1.087 1.00 93.94 100 PHE A O 1
ATOM 770 N N . GLU A 1 101 ? -10.845 10.553 -0.423 1.00 92.94 101 GLU A N 1
ATOM 771 C CA . GLU A 1 101 ? -10.927 11.802 0.327 1.00 92.94 101 GLU A CA 1
ATOM 772 C C . GLU A 1 101 ? -10.389 12.936 -0.538 1.00 92.94 101 GLU A C 1
ATOM 774 O O . GLU A 1 101 ? -9.205 12.982 -0.879 1.00 92.94 101 GLU A O 1
ATOM 779 N N . LEU A 1 102 ? -11.296 13.828 -0.940 1.00 90.56 102 LEU A N 1
ATOM 780 C CA . LEU A 1 102 ? -10.997 14.866 -1.913 1.00 90.56 102 LEU A CA 1
ATOM 781 C C . LEU A 1 102 ? -10.461 16.128 -1.239 1.00 90.56 102 LEU A C 1
ATOM 783 O O . LEU A 1 102 ? -11.185 16.791 -0.495 1.00 90.56 102 LEU A O 1
ATOM 787 N N . HIS A 1 103 ? -9.238 16.523 -1.581 1.00 83.00 103 HIS A N 1
ATOM 788 C CA . HIS A 1 103 ? -8.649 17.789 -1.143 1.00 83.00 103 HIS A CA 1
ATOM 789 C C . HIS A 1 103 ? -8.558 18.807 -2.287 1.00 83.00 103 HIS A C 1
ATOM 791 O O . HIS A 1 103 ? -8.632 18.476 -3.474 1.00 83.00 103 HIS A O 1
ATOM 797 N N . ALA A 1 104 ? -8.445 20.086 -1.928 1.00 72.81 104 ALA A N 1
ATOM 798 C CA . ALA A 1 104 ? -8.297 21.169 -2.894 1.00 72.81 104 ALA 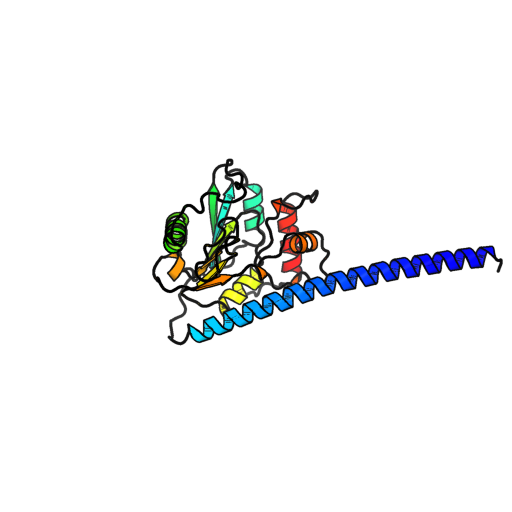A CA 1
ATOM 799 C C . ALA A 1 104 ? -6.972 21.048 -3.692 1.00 72.81 104 ALA A C 1
ATOM 801 O O . ALA A 1 104 ? -6.027 20.418 -3.205 1.00 72.81 104 ALA A O 1
ATOM 802 N N . PRO A 1 105 ? -6.884 21.667 -4.891 1.00 57.91 105 PRO A N 1
ATOM 803 C CA . PRO A 1 105 ? -5.693 21.641 -5.753 1.00 57.91 105 PRO A CA 1
ATOM 804 C C . PRO A 1 105 ? -4.415 22.183 -5.094 1.00 57.91 105 PRO A C 1
ATOM 806 O O . PRO A 1 105 ? -3.316 21.916 -5.562 1.00 57.91 105 PRO A O 1
ATOM 809 N N . THR A 1 106 ? -4.554 22.966 -4.024 1.00 44.81 106 THR A N 1
ATOM 810 C CA . THR A 1 106 ? -3.499 23.778 -3.405 1.00 44.81 106 THR A CA 1
ATOM 811 C C . THR A 1 106 ? -2.837 23.117 -2.202 1.00 44.81 106 THR A C 1
ATOM 813 O O . THR A 1 106 ? -2.430 23.788 -1.257 1.00 44.81 106 THR A O 1
ATOM 816 N N . VAL A 1 107 ? -2.668 21.799 -2.243 1.00 43.75 107 VAL A N 1
ATOM 817 C CA . VAL A 1 107 ? -1.685 21.149 -1.378 1.00 43.75 107 VAL A CA 1
ATOM 818 C C . VAL A 1 107 ? -0.585 20.630 -2.282 1.00 43.75 107 VAL A C 1
ATOM 820 O O . VAL A 1 107 ? -0.481 19.438 -2.551 1.00 43.75 107 VAL A O 1
ATOM 823 N N . HIS A 1 108 ? 0.272 21.547 -2.747 1.00 37.25 108 HIS A N 1
ATOM 824 C CA . HIS A 1 108 ? 1.669 21.155 -2.896 1.00 37.25 108 HIS A CA 1
ATOM 825 C C . HIS A 1 108 ? 2.025 20.417 -1.603 1.00 37.25 108 HIS A C 1
ATOM 827 O O . HIS A 1 108 ? 1.769 20.978 -0.529 1.00 37.25 108 HIS A O 1
ATOM 833 N N . PRO A 1 109 ? 2.549 19.181 -1.656 1.00 40.88 109 PRO A N 1
ATOM 834 C CA . PRO A 1 109 ? 3.156 18.614 -0.475 1.00 40.88 109 PRO A CA 1
ATOM 835 C C . PRO A 1 109 ? 4.276 19.590 -0.142 1.00 40.88 109 PRO A C 1
ATOM 837 O O . PRO A 1 109 ? 5.291 19.627 -0.837 1.00 40.88 109 PRO A O 1
ATOM 840 N N . LYS A 1 110 ? 4.064 20.468 0.848 1.00 35.97 110 LYS A N 1
ATOM 841 C CA . LYS A 1 110 ? 5.183 21.174 1.451 1.00 35.97 110 LYS A CA 1
ATOM 842 C C . LYS A 1 110 ? 6.136 20.054 1.822 1.00 35.97 110 LYS A C 1
ATOM 844 O O . LYS A 1 110 ? 5.758 19.134 2.551 1.00 35.97 110 LYS A O 1
ATOM 849 N N . ALA A 1 111 ? 7.296 20.066 1.175 1.00 36.88 111 ALA A N 1
ATOM 850 C CA . ALA A 1 111 ? 8.394 19.208 1.535 1.00 36.88 111 ALA A CA 1
ATOM 851 C C . ALA A 1 111 ? 8.547 19.362 3.047 1.00 36.88 111 ALA A C 1
ATOM 853 O O . ALA A 1 111 ? 8.823 20.456 3.524 1.00 36.88 111 ALA A O 1
ATOM 854 N N . HIS A 1 112 ? 8.249 18.274 3.754 1.00 36.97 112 HIS A N 1
ATOM 855 C CA . HIS A 1 112 ? 8.113 18.205 5.203 1.00 36.97 112 HIS A CA 1
ATOM 856 C C . HIS A 1 112 ? 6.906 18.987 5.754 1.00 36.97 112 HIS A C 1
ATOM 858 O O . HIS A 1 112 ? 6.743 20.183 5.496 1.00 36.97 112 HIS A O 1
ATOM 864 N N . PRO A 1 113 ? 6.083 18.374 6.623 1.00 41.16 113 PRO A N 1
ATOM 865 C CA . PRO A 1 113 ? 5.418 19.173 7.626 1.00 41.16 113 PRO A CA 1
ATOM 866 C C . PRO A 1 113 ? 6.535 19.742 8.510 1.00 41.16 113 PRO A C 1
ATOM 868 O O . PRO A 1 113 ? 6.945 19.129 9.485 1.00 41.16 113 PRO A O 1
ATOM 871 N N . THR A 1 114 ? 7.010 20.950 8.200 1.00 37.62 114 THR A N 1
ATOM 872 C CA . THR A 1 114 ? 7.822 21.774 9.117 1.00 37.62 114 THR A CA 1
ATOM 873 C C . THR A 1 114 ? 7.068 22.112 10.409 1.00 37.62 114 THR A C 1
ATOM 875 O O . THR A 1 114 ? 7.608 22.766 11.290 1.00 37.62 114 THR A O 1
ATOM 878 N N . ASN A 1 115 ? 5.834 21.620 10.548 1.00 36.97 115 ASN A N 1
ATOM 879 C CA . ASN A 1 115 ? 5.070 21.589 11.778 1.00 36.97 115 ASN A CA 1
ATOM 880 C C . ASN A 1 115 ? 4.963 20.152 12.318 1.00 36.97 115 ASN A C 1
ATOM 882 O O . ASN A 1 115 ? 3.877 19.697 12.676 1.00 36.97 115 ASN A O 1
ATOM 886 N N . ALA A 1 116 ? 6.092 19.458 12.482 1.00 44.28 116 ALA A N 1
ATOM 887 C CA . ALA A 1 116 ? 6.268 18.590 13.649 1.00 44.28 116 ALA A CA 1
ATOM 888 C C . ALA A 1 116 ? 6.340 19.481 14.911 1.00 44.28 116 ALA A C 1
ATOM 890 O O . ALA A 1 116 ? 7.315 19.499 15.650 1.00 44.28 116 ALA A O 1
ATOM 891 N N . THR A 1 117 ? 5.327 20.326 15.105 1.00 40.88 117 THR A N 1
ATOM 892 C CA . THR A 1 117 ? 5.188 21.218 16.248 1.00 40.88 117 THR A CA 1
ATOM 893 C C . THR A 1 117 ? 4.875 20.350 17.450 1.00 40.88 117 THR A C 1
ATOM 895 O O . THR A 1 117 ? 3.731 19.921 17.575 1.00 40.88 117 THR A O 1
ATOM 898 N N . ASN A 1 118 ? 5.890 20.086 18.276 1.00 44.31 118 ASN A N 1
ATOM 899 C CA . ASN A 1 118 ? 5.864 19.968 19.743 1.00 44.31 118 ASN A CA 1
ATOM 900 C C . ASN A 1 118 ? 4.758 19.114 20.405 1.00 44.31 118 ASN A C 1
ATOM 902 O O . ASN A 1 118 ? 4.546 19.226 21.608 1.00 44.31 118 ASN A O 1
ATOM 906 N N . GLY A 1 119 ? 4.034 18.290 19.652 1.00 51.53 119 GLY A N 1
ATOM 907 C CA . GLY A 1 119 ? 2.967 17.427 20.143 1.00 51.53 119 GLY A CA 1
ATOM 908 C C . GLY A 1 119 ? 3.498 16.029 20.409 1.00 51.53 119 GLY A C 1
ATOM 909 O O . GLY A 1 119 ? 4.340 15.527 19.665 1.00 51.53 119 GLY A O 1
ATOM 910 N N . SER A 1 120 ? 2.986 15.394 21.456 1.00 66.00 120 SER A N 1
ATOM 911 C CA . SER A 1 120 ? 3.296 14.000 21.769 1.00 66.00 120 SER A CA 1
ATOM 912 C C . SER A 1 120 ? 2.874 13.069 20.618 1.00 66.00 120 SER A C 1
ATOM 914 O O . SER A 1 120 ? 1.998 13.412 19.816 1.00 66.00 120 SER A O 1
ATOM 916 N N . ALA A 1 121 ? 3.446 11.860 20.541 1.00 68.50 121 ALA A N 1
ATOM 917 C CA . ALA A 1 121 ? 3.004 10.834 19.586 1.00 68.50 121 ALA A CA 1
ATOM 918 C C . ALA A 1 121 ? 1.482 10.583 19.680 1.00 68.50 121 ALA A C 1
ATOM 920 O O . ALA A 1 121 ? 0.801 10.445 18.664 1.00 68.50 121 ALA A O 1
ATOM 921 N N . ALA A 1 122 ? 0.910 10.662 20.885 1.00 73.06 122 ALA A N 1
ATOM 922 C CA . ALA A 1 122 ? -0.530 10.554 21.101 1.00 73.06 122 ALA A CA 1
ATOM 923 C C . ALA A 1 122 ? -1.340 11.654 20.382 1.00 73.06 122 ALA A C 1
ATOM 925 O O . ALA A 1 122 ? -2.428 11.386 19.869 1.00 73.06 122 ALA A O 1
ATOM 926 N N . ASP A 1 123 ? -0.818 12.880 20.281 1.00 79.75 123 ASP A N 1
ATOM 927 C CA . ASP A 1 123 ? -1.515 13.987 19.616 1.00 79.75 123 ASP A CA 1
ATOM 928 C C . ASP A 1 123 ? -1.561 13.810 18.095 1.00 79.75 123 ASP A C 1
ATOM 930 O O . ASP A 1 123 ? -2.543 14.184 17.450 1.00 79.75 123 ASP A O 1
ATOM 934 N N . TRP A 1 124 ? -0.512 13.228 17.505 1.00 82.25 124 TRP A N 1
ATOM 935 C CA . TRP A 1 124 ? -0.506 12.858 16.088 1.00 82.25 124 TRP A CA 1
ATOM 936 C C . TRP A 1 124 ? -1.597 11.828 15.786 1.00 82.25 124 TRP A C 1
ATOM 938 O O . TRP A 1 124 ? -2.395 12.043 14.868 1.00 82.25 124 TRP A O 1
ATOM 948 N N . LEU A 1 125 ? -1.675 10.760 16.586 1.00 83.12 125 LEU A N 1
ATOM 949 C CA . LEU A 1 125 ? -2.646 9.693 16.372 1.00 83.12 125 LEU A CA 1
ATOM 950 C C . LEU A 1 125 ? -4.077 10.219 16.531 1.00 83.12 125 LEU A C 1
ATOM 952 O O . LEU A 1 125 ? -4.914 9.982 15.663 1.00 83.12 125 LEU A O 1
ATOM 956 N N . LYS A 1 126 ? -4.345 11.035 17.560 1.00 85.50 126 LYS A N 1
ATOM 957 C CA . LYS A 1 126 ? -5.653 11.686 17.752 1.00 85.50 126 LYS A CA 1
ATOM 958 C C . LYS A 1 126 ? -6.063 12.543 16.555 1.00 85.50 126 LYS A C 1
ATOM 960 O O . LYS A 1 126 ? -7.220 12.501 16.134 1.00 85.50 126 LYS A O 1
ATOM 965 N N . ARG A 1 127 ? -5.130 13.304 15.967 1.00 84.69 127 ARG A N 1
ATOM 966 C CA . ARG A 1 127 ? -5.399 14.083 14.744 1.00 84.69 127 ARG A CA 1
ATOM 967 C C . ARG A 1 127 ? -5.728 13.178 13.558 1.00 84.69 127 ARG A C 1
ATOM 969 O O . ARG A 1 127 ? -6.673 13.476 12.830 1.00 84.69 127 ARG A O 1
ATOM 976 N N . LEU A 1 128 ? -4.992 12.080 13.385 1.00 85.19 128 LEU A N 1
ATOM 977 C CA . LEU A 1 128 ? -5.231 11.097 12.325 1.00 85.19 128 LEU A CA 1
ATOM 978 C C . LEU A 1 128 ? -6.626 10.461 12.459 1.00 85.19 128 LEU A C 1
ATOM 980 O O . LEU A 1 128 ? -7.410 10.477 11.509 1.00 85.19 128 LEU A O 1
ATOM 984 N N . GLN A 1 129 ? -6.960 9.986 13.661 1.00 88.06 129 GLN A N 1
ATOM 985 C CA . GLN A 1 129 ? -8.265 9.413 14.003 1.00 88.06 129 GLN A CA 1
ATOM 986 C C . GLN A 1 129 ? -9.395 10.418 13.750 1.00 88.06 129 GLN A C 1
ATOM 988 O O . GLN A 1 129 ? -10.414 10.079 13.149 1.00 88.06 129 GLN A O 1
ATOM 993 N N . HI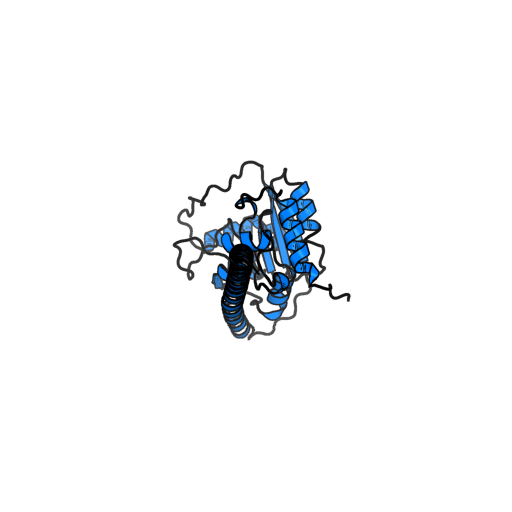S A 1 130 ? -9.210 11.678 14.164 1.00 85.56 130 HIS A N 1
ATOM 994 C CA . HIS A 1 130 ? -10.188 12.741 13.942 1.00 85.56 130 HIS A CA 1
ATOM 995 C C . HIS A 1 130 ? -10.400 13.029 12.449 1.00 85.56 130 HIS A C 1
ATOM 997 O O . HIS A 1 130 ? -11.538 13.197 12.009 1.00 85.56 130 HIS A O 1
ATOM 1003 N N . HIS A 1 131 ? -9.322 13.096 11.665 1.00 85.25 131 HIS A N 1
ATOM 1004 C CA . HIS A 1 131 ? -9.397 13.415 10.240 1.00 85.25 131 HIS A CA 1
ATOM 1005 C C . HIS A 1 131 ? -10.125 12.327 9.442 1.00 85.25 131 HIS A C 1
ATOM 1007 O O . HIS A 1 131 ? -10.917 12.637 8.555 1.00 85.25 131 HIS A O 1
ATOM 1013 N N . HIS A 1 132 ? -9.934 11.060 9.816 1.00 84.19 132 HIS A N 1
ATOM 1014 C CA . HIS A 1 132 ? -10.482 9.913 9.094 1.00 84.19 132 HIS A CA 1
ATOM 1015 C C . HIS A 1 132 ? -11.699 9.265 9.770 1.00 84.19 132 HIS A C 1
ATOM 1017 O O . HIS A 1 132 ? -12.038 8.129 9.437 1.00 84.19 132 HIS A O 1
ATOM 1023 N N . ARG A 1 133 ? -12.417 9.979 10.652 1.00 81.31 133 ARG A N 1
ATOM 1024 C CA . ARG A 1 133 ? -13.589 9.470 11.405 1.00 81.31 133 ARG A CA 1
ATOM 1025 C C . ARG A 1 133 ? -14.618 8.714 10.565 1.00 81.31 133 ARG A C 1
ATOM 1027 O O . ARG A 1 133 ? -15.183 7.720 10.998 1.00 81.31 133 ARG A O 1
ATOM 1034 N N . ALA A 1 134 ? -14.882 9.163 9.344 1.00 77.56 134 ALA A N 1
ATOM 1035 C CA . ALA A 1 134 ? -15.869 8.490 8.508 1.00 77.56 134 ALA A CA 1
ATOM 1036 C C . ALA A 1 134 ? -15.363 7.131 7.958 1.00 77.56 134 ALA A C 1
ATOM 1038 O O . ALA A 1 134 ? -16.172 6.309 7.551 1.00 77.56 134 ALA A O 1
ATOM 1039 N N . ALA A 1 135 ? -14.049 6.873 7.956 1.00 79.25 135 ALA A N 1
ATOM 1040 C CA . ALA A 1 135 ? -13.474 5.568 7.616 1.00 79.25 135 ALA A CA 1
ATOM 1041 C C . ALA A 1 135 ? -13.415 4.641 8.833 1.00 79.25 135 ALA A C 1
ATOM 1043 O O . ALA A 1 135 ? -13.516 3.429 8.669 1.00 79.25 135 ALA A O 1
ATOM 1044 N N . THR A 1 136 ? -13.294 5.202 10.039 1.00 80.31 136 THR A N 1
ATOM 1045 C CA . THR A 1 136 ? -13.260 4.434 11.294 1.00 80.31 136 THR A CA 1
ATOM 1046 C C . THR A 1 136 ? -14.632 3.862 11.668 1.00 80.31 136 THR A C 1
ATOM 1048 O O . THR A 1 136 ? -14.710 2.908 12.441 1.00 80.31 136 THR A O 1
ATOM 1051 N N . ALA A 1 137 ? -15.709 4.378 11.061 1.00 80.06 137 ALA A N 1
ATOM 1052 C CA . ALA A 1 137 ? -17.057 3.811 11.132 1.00 80.06 137 ALA A CA 1
ATOM 1053 C C . ALA A 1 137 ? -17.204 2.465 10.388 1.00 80.06 137 ALA A C 1
ATOM 1055 O O . ALA A 1 137 ? -18.153 1.729 10.644 1.00 80.06 137 ALA A O 1
ATOM 1056 N N . SER A 1 138 ? -16.278 2.122 9.484 1.00 83.19 138 SER A N 1
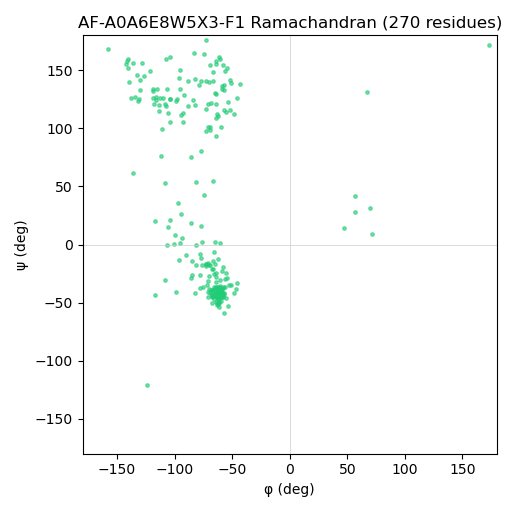ATOM 1057 C CA . SER A 1 138 ? -16.265 0.822 8.799 1.00 83.19 138 SER A CA 1
ATOM 1058 C C . SER A 1 138 ? -15.968 -0.308 9.781 1.00 83.19 138 SER A C 1
ATOM 1060 O O . SER A 1 138 ? -15.093 -0.155 10.627 1.00 83.19 138 SER A O 1
ATOM 1062 N N . ASN A 1 139 ? -16.627 -1.461 9.641 1.00 87.56 139 ASN A N 1
ATOM 1063 C CA . ASN A 1 139 ? -16.327 -2.701 10.371 1.00 87.56 139 ASN A CA 1
ATOM 1064 C C . ASN A 1 139 ? -15.095 -3.454 9.831 1.00 87.56 139 ASN A C 1
ATOM 1066 O O . ASN A 1 139 ? -14.922 -4.630 10.152 1.00 87.56 139 ASN A O 1
ATOM 1070 N N . ALA A 1 140 ? -14.255 -2.803 9.019 1.00 92.19 140 ALA A N 1
ATOM 1071 C CA . ALA A 1 140 ? -13.035 -3.417 8.519 1.00 92.19 140 ALA A CA 1
ATOM 1072 C C . ALA A 1 140 ? -12.036 -3.745 9.641 1.00 92.19 140 ALA A C 1
ATOM 1074 O O . ALA A 1 140 ? -12.030 -3.086 10.680 1.00 92.19 140 ALA A O 1
ATOM 1075 N N . ARG A 1 141 ? -11.155 -4.727 9.416 1.00 92.44 141 ARG A N 1
ATOM 1076 C CA . ARG A 1 141 ? -10.097 -5.092 10.382 1.00 92.44 141 ARG A CA 1
ATOM 1077 C C . ARG A 1 141 ? -8.947 -4.092 10.407 1.00 92.44 141 ARG A C 1
ATOM 1079 O O . ARG A 1 141 ? -8.408 -3.810 11.473 1.00 92.44 141 ARG A O 1
ATOM 1086 N N . TYR A 1 142 ? -8.606 -3.543 9.247 1.00 95.56 142 TYR A N 1
ATOM 1087 C CA . TYR A 1 142 ? -7.538 -2.564 9.087 1.00 95.56 142 TYR A CA 1
ATOM 1088 C C . TYR A 1 142 ? -8.019 -1.323 8.336 1.00 95.56 142 TYR A C 1
ATOM 1090 O O . TYR A 1 142 ? -8.972 -1.368 7.552 1.00 95.56 142 TYR A O 1
ATOM 1098 N N . LEU A 1 143 ? -7.322 -0.214 8.561 1.00 96.00 143 LEU A N 1
ATOM 1099 C CA . LEU A 1 143 ? -7.447 1.039 7.830 1.00 96.00 143 LEU A CA 1
ATOM 1100 C C . LEU A 1 143 ? -6.116 1.345 7.132 1.00 96.00 143 LEU A C 1
ATOM 1102 O O . LEU A 1 143 ? -5.098 1.503 7.798 1.00 96.00 143 LEU A O 1
ATOM 1106 N N . LEU A 1 144 ? -6.129 1.472 5.806 1.00 96.75 144 LEU A N 1
ATOM 1107 C CA . LEU A 1 144 ? -5.012 1.982 5.012 1.00 96.75 144 LEU A CA 1
ATOM 1108 C C . LEU A 1 144 ? -5.304 3.417 4.580 1.00 96.75 144 LEU A C 1
ATOM 1110 O O . LEU A 1 144 ? -6.310 3.682 3.929 1.00 96.75 144 LEU A O 1
ATOM 1114 N N . ILE A 1 145 ? -4.398 4.337 4.885 1.00 95.75 145 ILE A N 1
ATOM 1115 C CA . ILE A 1 145 ? -4.431 5.717 4.402 1.00 95.75 145 ILE A CA 1
ATOM 1116 C C . ILE A 1 145 ? -3.307 5.875 3.386 1.00 95.75 145 ILE A C 1
ATOM 1118 O O . ILE A 1 145 ? -2.145 5.675 3.720 1.00 95.75 145 ILE A O 1
ATOM 1122 N N . VAL A 1 146 ? -3.634 6.250 2.152 1.00 95.25 146 VAL A N 1
ATOM 1123 C CA . VAL A 1 146 ? -2.685 6.315 1.032 1.00 95.25 146 VAL A CA 1
ATOM 1124 C C . VAL A 1 146 ? -2.957 7.537 0.151 1.00 95.25 146 VAL A C 1
ATOM 1126 O O . VAL A 1 146 ? -4.037 8.123 0.199 1.00 95.25 146 VAL A O 1
ATOM 1129 N N . ASN A 1 147 ? -1.960 7.981 -0.612 1.00 93.50 147 ASN A N 1
ATOM 1130 C CA . ASN A 1 147 ? -2.108 9.055 -1.599 1.00 93.50 147 ASN A CA 1
ATOM 1131 C C . ASN A 1 147 ? -2.369 8.481 -2.996 1.00 93.50 147 ASN A C 1
ATOM 1133 O O . ASN A 1 147 ? -1.850 7.422 -3.329 1.00 93.50 147 ASN A O 1
ATOM 1137 N N . GLU A 1 148 ? -3.091 9.213 -3.846 1.00 93.19 148 GLU A N 1
ATOM 1138 C CA . GLU A 1 148 ? -3.451 8.780 -5.210 1.00 93.19 148 GLU A CA 1
ATOM 1139 C C . GLU A 1 148 ? -2.267 8.537 -6.166 1.00 93.19 148 GLU A C 1
ATOM 1141 O O . GLU A 1 148 ? -2.438 7.976 -7.242 1.00 93.19 148 GLU A O 1
ATOM 1146 N N . TYR A 1 149 ? -1.064 8.968 -5.796 1.00 92.50 149 TYR A N 1
ATOM 1147 C CA . TYR A 1 149 ? 0.160 8.788 -6.579 1.00 92.50 149 TYR A CA 1
ATOM 1148 C C . TYR A 1 149 ? 1.034 7.625 -6.094 1.00 92.50 149 TYR A C 1
ATOM 1150 O O . TYR A 1 149 ? 2.175 7.507 -6.533 1.00 92.50 149 TYR A O 1
ATOM 1158 N N . VAL A 1 150 ? 0.551 6.806 -5.162 1.00 94.00 150 VAL A N 1
ATOM 1159 C CA . VAL A 1 150 ? 1.232 5.587 -4.714 1.00 94.00 150 VAL A CA 1
ATOM 1160 C C . VAL A 1 150 ? 0.495 4.384 -5.286 1.00 94.00 150 VAL A C 1
ATOM 1162 O O . VAL A 1 150 ? -0.732 4.329 -5.232 1.00 94.00 150 VAL A O 1
ATOM 1165 N N . PHE A 1 151 ? 1.245 3.430 -5.829 1.00 94.50 151 PHE A N 1
ATOM 1166 C CA . PHE A 1 151 ? 0.707 2.141 -6.234 1.00 94.50 151 PHE A CA 1
ATOM 1167 C C . PHE A 1 151 ? 0.764 1.161 -5.053 1.00 94.50 151 PHE A C 1
ATOM 1169 O O . PHE A 1 151 ? 1.730 1.169 -4.284 1.00 94.50 151 PHE A O 1
ATOM 1176 N N . VAL A 1 152 ? -0.278 0.337 -4.903 1.00 95.38 152 VAL A N 1
ATOM 1177 C CA . VAL A 1 152 ? -0.410 -0.636 -3.809 1.00 95.38 152 VAL A CA 1
ATOM 1178 C C . VAL A 1 152 ? -0.421 -2.051 -4.377 1.00 95.38 152 VAL A C 1
ATOM 1180 O O . VAL A 1 152 ? -1.280 -2.381 -5.192 1.00 95.38 152 VAL A O 1
ATOM 1183 N N . ASN A 1 153 ? 0.486 -2.908 -3.910 1.00 93.62 153 ASN A N 1
ATOM 1184 C CA . ASN A 1 153 ? 0.454 -4.341 -4.203 1.00 93.62 153 ASN A CA 1
ATOM 1185 C C . ASN A 1 153 ? -0.618 -5.013 -3.332 1.00 93.62 153 ASN A C 1
ATOM 1187 O O . ASN A 1 153 ? -0.350 -5.553 -2.257 1.00 93.62 153 ASN A O 1
ATOM 1191 N N . MET A 1 154 ? -1.869 -4.897 -3.776 1.00 92.62 154 MET A N 1
ATOM 1192 C CA . MET A 1 154 ? -3.028 -5.395 -3.040 1.00 92.62 154 MET A CA 1
ATOM 1193 C C . MET A 1 154 ? -3.026 -6.912 -2.809 1.00 92.62 154 MET A C 1
ATOM 1195 O O . MET A 1 154 ? -3.343 -7.297 -1.684 1.00 92.62 1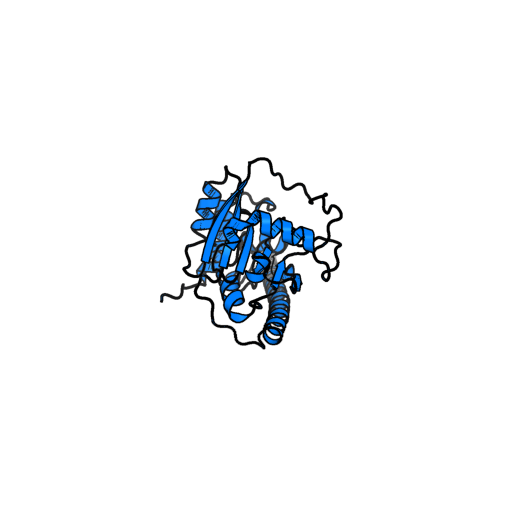54 MET A O 1
ATOM 1199 N N . PRO A 1 155 ? -2.652 -7.776 -3.777 1.00 89.56 155 PRO A N 1
ATOM 1200 C CA . PRO A 1 155 ? -2.575 -9.218 -3.541 1.00 89.56 155 PRO A CA 1
ATOM 1201 C C . PRO A 1 155 ? -1.710 -9.582 -2.329 1.00 89.56 155 PRO A C 1
ATOM 1203 O O . PRO A 1 155 ? -2.196 -10.228 -1.398 1.00 89.56 155 PRO A O 1
ATOM 1206 N N . LEU A 1 156 ? -0.467 -9.087 -2.290 1.00 90.00 156 LEU A N 1
ATOM 1207 C CA . LEU A 1 156 ? 0.453 -9.374 -1.191 1.00 90.00 156 LEU A CA 1
ATOM 1208 C C . LEU A 1 156 ? -0.001 -8.725 0.124 1.00 90.00 156 LEU A C 1
ATOM 1210 O O . LEU A 1 156 ? 0.097 -9.337 1.192 1.00 90.00 156 LEU A O 1
ATOM 1214 N N . LEU A 1 157 ? -0.520 -7.493 0.064 1.00 93.75 157 LEU A N 1
ATOM 1215 C CA . LEU A 1 157 ? -1.013 -6.785 1.244 1.00 93.75 157 LEU A CA 1
ATOM 1216 C C . LEU A 1 157 ? -2.173 -7.538 1.913 1.00 93.75 157 LEU A C 1
ATOM 1218 O O . LEU A 1 157 ? -2.182 -7.679 3.136 1.00 93.75 157 LEU A O 1
ATOM 1222 N N . LEU A 1 158 ? -3.142 -8.027 1.135 1.00 92.50 158 LEU A N 1
ATOM 1223 C CA . LEU A 1 158 ? -4.293 -8.758 1.668 1.00 92.50 158 LEU A CA 1
ATOM 1224 C C . LEU A 1 158 ? -3.883 -10.103 2.268 1.00 92.50 158 LEU A C 1
ATOM 1226 O O . LEU A 1 158 ? -4.301 -10.412 3.383 1.00 92.50 158 LEU A O 1
ATOM 1230 N N . GLU A 1 159 ? -3.016 -10.861 1.592 1.00 90.81 159 GLU A N 1
ATOM 1231 C CA . GLU A 1 159 ? -2.483 -12.115 2.136 1.00 90.81 159 GLU A CA 1
ATOM 1232 C C . GLU A 1 159 ? -1.735 -11.886 3.460 1.00 90.81 159 GLU A C 1
ATOM 1234 O O . GLU A 1 159 ? -1.938 -12.600 4.447 1.00 90.81 159 GLU A O 1
ATOM 1239 N N . THR A 1 160 ? -0.921 -10.830 3.515 1.00 91.50 160 THR A N 1
ATOM 1240 C CA . THR A 1 160 ? -0.198 -10.444 4.731 1.00 91.50 160 THR A CA 1
ATOM 1241 C C . THR A 1 160 ? -1.161 -10.061 5.856 1.00 91.50 160 THR A C 1
ATOM 1243 O O . THR A 1 160 ? -0.981 -10.494 6.995 1.00 91.50 160 THR A O 1
ATOM 1246 N N . ILE A 1 161 ? -2.202 -9.276 5.567 1.00 92.25 161 ILE A N 1
ATOM 1247 C CA . ILE A 1 161 ? -3.230 -8.905 6.549 1.00 92.25 161 ILE A CA 1
ATOM 1248 C C . ILE A 1 161 ? -3.897 -10.152 7.147 1.00 92.25 161 ILE A C 1
ATOM 1250 O O . ILE A 1 161 ? -4.113 -10.223 8.359 1.00 92.25 161 ILE A O 1
ATOM 1254 N N . GLU A 1 162 ? -4.214 -11.147 6.320 1.00 89.38 162 GLU A N 1
ATOM 1255 C CA . GLU A 1 162 ? -4.864 -12.380 6.770 1.00 89.38 162 GLU A CA 1
ATOM 1256 C C . GLU A 1 162 ? -3.942 -13.227 7.658 1.00 89.38 162 GLU A C 1
ATOM 1258 O O . GLU A 1 162 ? -4.373 -13.725 8.707 1.00 89.38 162 GLU A O 1
ATOM 1263 N N . ARG A 1 163 ? -2.666 -13.365 7.276 1.00 88.31 163 ARG A N 1
ATOM 1264 C CA . ARG A 1 163 ? -1.771 -14.406 7.814 1.00 88.31 163 ARG A CA 1
ATOM 1265 C C . ARG A 1 163 ? -0.684 -13.906 8.761 1.00 88.31 163 ARG A C 1
ATOM 1267 O O . ARG A 1 163 ? -0.290 -14.645 9.654 1.00 88.31 163 ARG A O 1
ATOM 1274 N N . ILE A 1 164 ? -0.212 -12.676 8.581 1.00 89.94 164 ILE A N 1
ATOM 1275 C CA . ILE A 1 164 ? 1.030 -12.189 9.197 1.00 89.94 164 ILE A CA 1
ATOM 1276 C C . ILE A 1 164 ? 0.776 -11.028 10.161 1.00 89.94 164 ILE A C 1
ATOM 1278 O O . ILE A 1 164 ? 1.346 -11.014 11.247 1.00 89.94 164 ILE A O 1
ATOM 1282 N N . LEU A 1 165 ? -0.071 -10.056 9.804 1.00 91.44 165 LEU A N 1
ATOM 1283 C CA . LEU A 1 165 ? -0.200 -8.836 10.612 1.00 91.44 165 LEU A CA 1
ATOM 1284 C C . LEU A 1 165 ? -0.942 -9.077 11.946 1.00 91.44 165 LEU A C 1
ATOM 1286 O O . LEU A 1 165 ? -1.946 -9.803 11.941 1.00 91.44 165 LEU A O 1
ATOM 1290 N N . PRO A 1 166 ? -0.503 -8.453 13.061 1.00 90.25 166 PRO A N 1
ATOM 1291 C CA . PRO A 1 166 ? -1.216 -8.475 14.336 1.00 90.25 166 PRO A CA 1
ATOM 1292 C C . PRO A 1 166 ? -2.580 -7.788 14.241 1.00 90.25 166 PRO A C 1
ATOM 1294 O O . PRO A 1 166 ? -2.682 -6.647 13.792 1.00 90.25 166 PRO A O 1
ATOM 1297 N N . ARG A 1 167 ? -3.634 -8.463 14.712 1.00 88.44 167 ARG A N 1
ATOM 1298 C CA . ARG A 1 167 ? -5.032 -8.016 14.547 1.00 88.44 167 ARG A CA 1
ATOM 1299 C C . ARG A 1 167 ? -5.401 -6.743 15.312 1.00 88.44 167 ARG A C 1
ATOM 1301 O O . ARG A 1 167 ? -6.416 -6.134 14.982 1.00 88.44 167 ARG A O 1
ATOM 1308 N N . GLN A 1 168 ? -4.643 -6.389 16.345 1.00 89.88 168 GLN A N 1
ATOM 1309 C CA . GLN A 1 168 ? -4.922 -5.282 17.261 1.00 89.88 168 GLN A CA 1
ATOM 1310 C C . GLN A 1 168 ? -3.633 -4.546 17.609 1.00 89.88 168 GLN A C 1
ATOM 1312 O O . GLN A 1 168 ? -2.549 -5.102 17.451 1.00 89.88 168 GLN A O 1
ATOM 1317 N N . GLY A 1 169 ? -3.751 -3.305 18.081 1.00 88.56 169 GLY A N 1
ATOM 1318 C CA . GLY A 1 169 ? -2.626 -2.513 18.569 1.00 88.56 169 GLY A CA 1
ATOM 1319 C C . GLY A 1 169 ? -1.507 -2.328 17.544 1.00 88.56 169 GLY A C 1
ATOM 1320 O O . GLY A 1 169 ? -0.351 -2.207 17.934 1.00 88.56 169 GLY A O 1
ATOM 1321 N N . PHE A 1 170 ? -1.803 -2.341 16.243 1.00 92.00 170 PHE A N 1
ATOM 1322 C CA . PHE A 1 170 ? -0.779 -2.395 15.204 1.00 92.00 170 PHE A CA 1
ATOM 1323 C C . PHE A 1 170 ? -0.813 -1.173 14.291 1.00 92.00 170 PHE A C 1
ATOM 1325 O O . PHE A 1 170 ? -1.860 -0.796 13.763 1.00 92.00 170 PHE A O 1
ATOM 1332 N N . ILE A 1 171 ? 0.358 -0.581 14.061 1.00 92.75 171 ILE A N 1
ATOM 1333 C CA . ILE A 1 171 ? 0.571 0.478 13.076 1.00 92.75 171 ILE A CA 1
ATOM 1334 C C . ILE A 1 171 ? 1.796 0.113 12.239 1.00 92.75 171 ILE A C 1
ATOM 1336 O O . ILE A 1 171 ? 2.878 -0.078 12.781 1.00 92.75 171 ILE A O 1
ATOM 1340 N N . LEU A 1 172 ? 1.653 0.073 10.918 1.00 93.31 172 LEU A N 1
ATOM 1341 C CA . LEU A 1 172 ? 2.752 -0.059 9.966 1.00 93.31 172 LEU A CA 1
ATOM 1342 C C . LEU A 1 172 ? 2.872 1.228 9.157 1.00 93.31 172 LEU A C 1
ATOM 1344 O O . LEU A 1 172 ? 1.936 1.632 8.459 1.00 93.31 172 LEU A O 1
ATOM 1348 N N . CYS A 1 173 ? 4.030 1.875 9.241 1.00 91.19 173 CYS A N 1
ATOM 1349 C CA . CYS A 1 173 ? 4.285 3.097 8.492 1.00 91.19 173 CYS A CA 1
ATOM 1350 C C . CYS A 1 173 ? 5.775 3.368 8.305 1.00 91.19 173 CYS A C 1
ATOM 1352 O O . CYS A 1 173 ? 6.621 2.770 8.965 1.00 91.19 173 CYS A O 1
ATOM 1354 N N . LYS A 1 174 ? 6.105 4.324 7.434 1.00 87.44 174 LYS A N 1
ATOM 1355 C CA . LYS A 1 174 ? 7.438 4.926 7.421 1.00 87.44 174 LYS A CA 1
ATOM 1356 C C . LYS A 1 174 ? 7.502 6.022 8.500 1.00 87.44 174 LYS A C 1
ATOM 1358 O O . LYS A 1 174 ? 6.715 6.970 8.415 1.00 87.44 174 LYS A O 1
ATOM 1363 N N . PRO A 1 175 ? 8.400 5.928 9.496 1.00 81.06 175 PRO A N 1
ATOM 1364 C CA . PRO A 1 175 ? 8.536 6.957 10.520 1.00 81.06 175 PRO A CA 1
ATOM 1365 C C . PRO A 1 175 ? 9.117 8.249 9.932 1.00 81.06 175 PRO A C 1
ATOM 1367 O O . PRO A 1 175 ? 9.837 8.223 8.927 1.00 81.06 175 PRO A O 1
ATOM 1370 N N . VAL A 1 176 ? 8.810 9.381 10.569 1.00 77.75 176 VAL A N 1
ATOM 1371 C CA . VAL A 1 176 ? 9.441 10.672 10.258 1.00 77.75 176 VAL A CA 1
ATOM 1372 C C . VAL A 1 176 ? 10.962 10.547 10.467 1.00 77.75 176 VAL A C 1
ATOM 1374 O O . VAL A 1 176 ? 11.380 9.937 11.457 1.00 77.75 176 VAL A O 1
ATOM 1377 N N . PRO A 1 177 ? 11.803 11.083 9.557 1.00 64.88 177 PRO A N 1
ATOM 1378 C CA . PRO A 1 177 ? 13.247 11.132 9.769 1.00 64.88 177 PRO A CA 1
ATOM 1379 C C . PRO A 1 177 ? 13.570 11.756 11.134 1.00 64.88 177 PRO A C 1
ATOM 1381 O O . PRO A 1 177 ? 12.896 12.690 11.557 1.00 64.88 177 PRO A O 1
ATOM 1384 N N . ASP A 1 178 ? 14.578 11.222 11.821 1.00 61.50 178 ASP A N 1
ATOM 1385 C CA . ASP A 1 178 ? 15.117 11.770 13.077 1.00 61.50 178 ASP A CA 1
ATOM 1386 C C . ASP A 1 178 ? 14.236 11.630 14.339 1.00 61.50 178 ASP A C 1
ATOM 1388 O O . ASP A 1 178 ? 14.595 12.141 15.400 1.00 61.50 178 ASP A O 1
ATOM 1392 N N . VAL A 1 179 ? 13.136 10.866 14.283 1.00 59.12 179 VAL A N 1
ATOM 1393 C CA . VAL A 1 179 ? 12.377 10.443 15.477 1.00 59.12 179 VAL A CA 1
ATOM 1394 C C . VAL A 1 179 ? 12.675 8.965 15.784 1.00 59.12 179 VAL A C 1
ATOM 1396 O O . VAL A 1 179 ? 12.488 8.121 14.904 1.00 59.12 179 VAL A O 1
ATOM 1399 N N . PRO A 1 180 ? 13.120 8.602 17.006 1.00 53.44 180 PRO A N 1
ATOM 1400 C CA . PRO A 1 180 ? 13.341 7.205 17.379 1.00 53.44 180 PRO A CA 1
ATOM 1401 C C . PRO A 1 180 ? 12.061 6.375 17.206 1.00 53.44 180 PRO A C 1
ATOM 1403 O O . PRO A 1 180 ? 10.987 6.810 17.622 1.00 53.44 180 PRO A O 1
ATOM 1406 N N . ALA A 1 181 ? 12.176 5.162 16.654 1.00 51.72 181 ALA A N 1
ATOM 1407 C CA . ALA A 1 181 ? 11.037 4.287 16.338 1.00 51.72 181 ALA A CA 1
ATOM 1408 C C . ALA A 1 181 ? 10.102 4.017 17.536 1.00 51.72 181 ALA A C 1
ATOM 1410 O O . ALA A 1 181 ? 8.899 3.865 17.354 1.00 51.72 181 ALA A O 1
ATOM 1411 N N . GLN A 1 182 ? 10.633 4.037 18.764 1.00 48.25 182 GLN A N 1
ATOM 1412 C CA . GLN A 1 182 ? 9.869 3.829 20.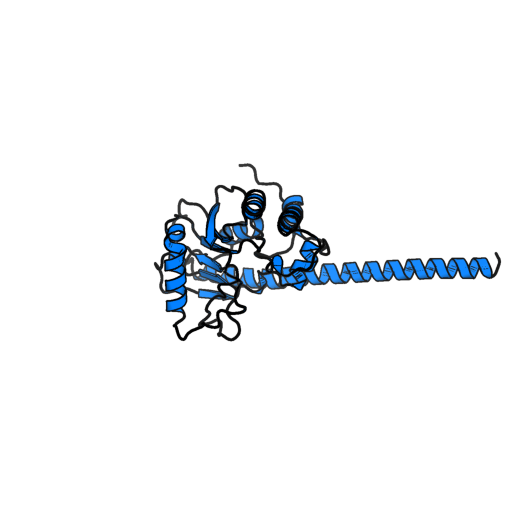001 1.00 48.25 182 GLN A CA 1
ATOM 1413 C C . GLN A 1 182 ? 8.906 4.984 20.351 1.00 48.25 182 GLN A C 1
ATOM 1415 O O . GLN A 1 182 ? 7.962 4.768 21.098 1.00 48.25 182 GLN A O 1
ATOM 1420 N N . ASN A 1 183 ? 9.090 6.175 19.764 1.00 55.09 183 ASN A N 1
ATOM 1421 C CA . ASN A 1 183 ? 8.182 7.331 19.857 1.00 55.09 183 ASN A CA 1
ATOM 1422 C C . ASN A 1 183 ? 7.606 7.706 18.473 1.00 55.09 183 ASN A C 1
ATOM 1424 O O . ASN A 1 183 ? 7.210 8.852 18.240 1.00 55.09 183 ASN A O 1
ATOM 1428 N N . GLY A 1 184 ? 7.650 6.760 17.529 1.00 61.66 184 GLY A N 1
ATOM 1429 C CA . GLY A 1 184 ? 7.571 7.008 16.096 1.00 61.66 184 GLY A CA 1
ATOM 1430 C C . GLY A 1 184 ? 6.252 7.635 15.665 1.00 61.66 184 GLY A C 1
ATOM 1431 O O . GLY A 1 184 ? 5.207 6.991 15.653 1.00 61.66 184 GLY A O 1
ATOM 1432 N N . THR A 1 185 ? 6.311 8.895 15.245 1.00 77.38 185 THR A N 1
ATOM 1433 C CA . THR A 1 185 ? 5.249 9.483 14.431 1.00 77.38 185 THR A CA 1
ATOM 1434 C C . THR A 1 185 ? 5.424 9.011 12.990 1.00 77.38 185 THR A C 1
ATOM 1436 O O . THR A 1 185 ? 6.541 8.947 12.471 1.00 77.38 185 THR A O 1
ATOM 1439 N N . CYS A 1 186 ? 4.323 8.653 12.336 1.00 84.12 186 CYS A N 1
ATOM 1440 C CA . CYS A 1 186 ? 4.350 8.263 10.931 1.00 84.12 186 CYS A CA 1
ATOM 1441 C C . CYS A 1 186 ? 4.457 9.495 10.029 1.00 84.12 186 CYS A C 1
ATOM 1443 O O . CYS A 1 186 ? 3.770 10.491 10.269 1.00 84.12 186 CYS A O 1
ATOM 1445 N N . ASP A 1 187 ? 5.249 9.405 8.958 1.00 83.50 187 ASP A N 1
ATOM 1446 C CA . ASP A 1 187 ? 5.266 10.420 7.906 1.00 83.50 187 ASP A CA 1
ATOM 1447 C C . ASP A 1 187 ? 3.883 10.465 7.225 1.00 83.50 187 ASP A C 1
ATOM 1449 O O . ASP A 1 187 ? 3.510 9.517 6.524 1.00 83.50 187 ASP A O 1
ATOM 1453 N N . PRO A 1 188 ? 3.103 11.554 7.382 1.00 80.44 188 PRO A N 1
ATOM 1454 C CA . PRO A 1 188 ? 1.774 11.644 6.794 1.00 80.44 188 PRO A CA 1
ATOM 1455 C C . PRO A 1 188 ? 1.818 11.699 5.265 1.00 80.44 188 PRO A C 1
ATOM 1457 O O . PRO A 1 188 ? 0.777 11.536 4.635 1.00 80.44 188 PRO A O 1
ATOM 1460 N N . ALA A 1 189 ? 2.970 11.940 4.634 1.00 81.12 189 ALA A N 1
ATOM 1461 C CA . ALA A 1 189 ? 3.108 11.895 3.181 1.00 81.12 189 ALA A CA 1
ATOM 1462 C C . ALA A 1 189 ? 3.182 10.460 2.627 1.00 81.12 189 ALA A C 1
ATOM 1464 O O . ALA A 1 189 ? 3.052 10.273 1.414 1.00 81.12 189 ALA A O 1
ATOM 1465 N N . GLN A 1 190 ? 3.360 9.461 3.492 1.00 88.50 190 GLN A N 1
ATOM 1466 C CA . GLN A 1 190 ? 3.476 8.054 3.120 1.00 88.50 190 GLN A CA 1
ATOM 1467 C C . GLN A 1 190 ? 2.187 7.286 3.433 1.00 88.50 190 GLN A C 1
ATOM 1469 O O . GLN A 1 190 ? 1.354 7.760 4.210 1.00 88.50 190 GLN A O 1
ATOM 1474 N N . PRO A 1 191 ? 1.996 6.110 2.814 1.00 93.94 191 PRO A N 1
ATOM 1475 C CA . PRO A 1 191 ? 1.003 5.145 3.257 1.00 93.94 191 PRO A CA 1
ATOM 1476 C C . PRO A 1 191 ? 1.122 4.830 4.753 1.00 93.94 191 PRO A C 1
ATOM 1478 O O . PRO A 1 191 ? 2.233 4.659 5.255 1.00 93.94 191 PRO A O 1
ATOM 1481 N N . ILE A 1 192 ? -0.008 4.726 5.448 1.00 94.94 192 ILE A N 1
ATOM 1482 C CA . ILE A 1 192 ? -0.082 4.332 6.861 1.00 94.94 192 ILE A CA 1
ATOM 1483 C C . ILE A 1 192 ? -1.158 3.251 6.993 1.00 94.94 192 ILE A C 1
ATOM 1485 O O . ILE A 1 192 ? -2.305 3.488 6.611 1.00 94.94 192 ILE A O 1
ATOM 1489 N N . LEU A 1 193 ? -0.796 2.083 7.521 1.00 96.19 193 LEU A N 1
ATOM 1490 C CA . LEU A 1 193 ? -1.705 0.964 7.774 1.00 96.19 193 LEU A CA 1
ATOM 1491 C C . LEU A 1 193 ? -1.890 0.793 9.284 1.00 96.19 193 LEU A C 1
ATOM 1493 O O . LEU A 1 193 ? -0.912 0.680 10.013 1.00 96.19 193 LEU A O 1
ATOM 1497 N N . LEU A 1 194 ? -3.134 0.780 9.753 1.00 94.62 194 LEU A N 1
ATOM 1498 C CA . LEU A 1 194 ? -3.489 0.675 11.172 1.00 94.62 194 LEU A CA 1
ATOM 1499 C C . LEU A 1 194 ? -4.468 -0.478 11.369 1.00 94.62 194 LEU A C 1
ATOM 1501 O O . LEU A 1 194 ? -5.363 -0.660 10.540 1.00 94.62 194 LEU A O 1
ATOM 1505 N N . SER A 1 195 ? -4.386 -1.180 12.494 1.00 94.12 195 SER A N 1
ATOM 1506 C CA . SER A 1 195 ? -5.502 -1.994 12.973 1.00 94.12 195 SER A CA 1
ATOM 1507 C C . SER A 1 195 ? -6.681 -1.093 13.382 1.00 94.12 195 SER A C 1
ATOM 1509 O O . SER A 1 195 ? -6.518 0.070 13.772 1.00 94.12 195 SER A O 1
ATOM 1511 N N . MET A 1 196 ? -7.911 -1.583 13.219 1.00 93.19 196 MET A N 1
ATOM 1512 C CA . MET A 1 196 ? -9.100 -0.733 13.349 1.00 93.19 196 MET A CA 1
ATOM 1513 C C . MET A 1 196 ? -9.379 -0.285 14.792 1.00 93.19 196 MET A C 1
ATOM 1515 O O . MET A 1 196 ? -9.947 0.784 15.009 1.00 93.19 196 MET A O 1
ATOM 1519 N N . ASP A 1 197 ? -8.963 -1.060 15.789 1.00 91.56 197 ASP A N 1
ATOM 1520 C CA . ASP A 1 197 ? -8.992 -0.674 17.203 1.00 91.56 197 ASP A CA 1
ATOM 1521 C C . ASP A 1 197 ? -8.135 0.575 17.466 1.00 91.56 197 ASP A C 1
ATOM 1523 O O . ASP A 1 197 ? -8.603 1.522 18.101 1.00 91.56 197 ASP A O 1
ATOM 1527 N N . VAL A 1 198 ? -6.940 0.644 16.874 1.00 92.00 198 VAL A N 1
ATOM 1528 C CA . VAL A 1 198 ? -6.081 1.834 16.911 1.00 92.00 198 VAL A CA 1
ATOM 1529 C C . VAL A 1 198 ? -6.726 2.986 16.146 1.00 92.00 198 VAL A C 1
ATOM 1531 O O . VAL A 1 198 ? -6.780 4.111 16.643 1.00 92.00 198 VAL A O 1
ATOM 1534 N N . ALA A 1 199 ? -7.274 2.727 14.957 1.00 91.31 199 ALA A N 1
ATOM 1535 C CA . ALA A 1 199 ? -7.935 3.749 14.144 1.00 91.31 199 ALA A CA 1
ATOM 1536 C C . ALA A 1 199 ? -9.152 4.382 14.847 1.00 91.31 199 ALA A C 1
ATOM 1538 O O . ALA A 1 199 ? -9.470 5.549 14.624 1.00 91.31 199 ALA A O 1
ATOM 1539 N N . ARG A 1 200 ? -9.837 3.623 15.707 1.00 90.75 200 ARG A N 1
ATOM 1540 C CA . ARG A 1 200 ? -10.993 4.081 16.490 1.00 90.75 200 ARG A CA 1
ATOM 1541 C C . ARG A 1 200 ? -10.623 4.659 17.858 1.00 90.75 200 ARG A C 1
ATOM 1543 O O . ARG A 1 200 ? -11.497 5.218 18.511 1.00 90.75 200 ARG A O 1
ATOM 1550 N N . GLY A 1 201 ? -9.364 4.539 18.281 1.00 87.38 201 GLY A N 1
ATOM 1551 C CA . GLY A 1 201 ? -8.924 4.948 19.617 1.00 87.38 201 GLY A CA 1
ATOM 1552 C C . GLY A 1 201 ? -9.469 4.052 20.730 1.00 87.38 201 GLY A C 1
ATOM 1553 O O . GLY A 1 201 ? -9.731 4.537 21.823 1.00 87.38 201 GLY A O 1
ATOM 1554 N N . LEU A 1 202 ? -9.677 2.764 20.438 1.00 87.38 202 LEU A N 1
ATOM 1555 C CA . LEU A 1 202 ? -10.151 1.762 21.400 1.00 87.38 202 LEU A CA 1
ATOM 1556 C C . LEU A 1 202 ? -9.017 1.144 22.228 1.00 87.38 202 LEU A C 1
ATOM 1558 O O . LEU A 1 202 ? -9.290 0.492 23.230 1.00 87.38 202 LEU A O 1
ATOM 1562 N N . THR A 1 203 ? -7.764 1.345 21.817 1.00 84.25 203 THR A N 1
ATOM 1563 C CA . THR A 1 203 ? -6.575 0.925 22.562 1.00 84.25 203 THR A CA 1
ATOM 1564 C C . THR A 1 203 ? -5.586 2.079 22.688 1.00 84.25 203 THR A C 1
ATOM 1566 O O . THR A 1 203 ? -5.382 2.851 21.747 1.00 84.25 203 THR A O 1
ATOM 1569 N N . GLU A 1 204 ? -4.954 2.181 23.854 1.00 80.56 204 GLU A N 1
ATOM 1570 C CA . GLU A 1 204 ? -3.783 3.037 24.086 1.00 80.56 204 GLU A CA 1
ATOM 1571 C C . GLU A 1 204 ? -2.471 2.248 23.962 1.00 80.56 204 GLU A C 1
ATOM 1573 O O . GLU A 1 204 ? -1.400 2.839 23.837 1.00 80.56 204 GLU A O 1
ATOM 1578 N N . GLN A 1 205 ? -2.556 0.914 23.950 1.00 85.31 205 GLN A N 1
ATOM 1579 C CA . GLN A 1 205 ? -1.432 0.012 23.740 1.00 85.31 205 GLN A CA 1
ATOM 1580 C C . GLN A 1 205 ? -1.342 -0.326 22.254 1.00 85.31 205 GLN A C 1
ATOM 1582 O O . GLN A 1 205 ? -2.152 -1.086 21.720 1.00 85.31 205 GLN A O 1
ATOM 1587 N N . TYR A 1 206 ? -0.362 0.269 21.581 1.00 86.44 206 TYR A N 1
ATOM 1588 C CA . TYR A 1 206 ? -0.078 -0.003 20.181 1.00 86.44 206 TYR A CA 1
ATOM 1589 C C . TYR A 1 206 ? 1.422 -0.005 19.908 1.00 86.44 206 TYR A C 1
ATOM 1591 O O . TYR A 1 206 ? 2.206 0.639 20.604 1.00 86.44 206 TYR A O 1
ATOM 1599 N N . VAL A 1 207 ? 1.808 -0.716 18.855 1.00 86.62 207 VAL A N 1
ATOM 1600 C CA . VAL A 1 207 ? 3.179 -0.812 18.373 1.00 86.62 207 VAL A CA 1
ATOM 1601 C C . VAL A 1 207 ? 3.255 -0.200 16.980 1.00 86.62 207 VAL A C 1
ATOM 1603 O O . VAL A 1 207 ? 2.503 -0.575 16.078 1.00 86.62 207 VAL A O 1
ATOM 1606 N N . VAL A 1 208 ? 4.185 0.740 16.806 1.00 87.50 208 VAL A N 1
ATOM 1607 C CA . VAL A 1 208 ? 4.531 1.309 15.500 1.00 87.50 208 VAL A CA 1
ATOM 1608 C C .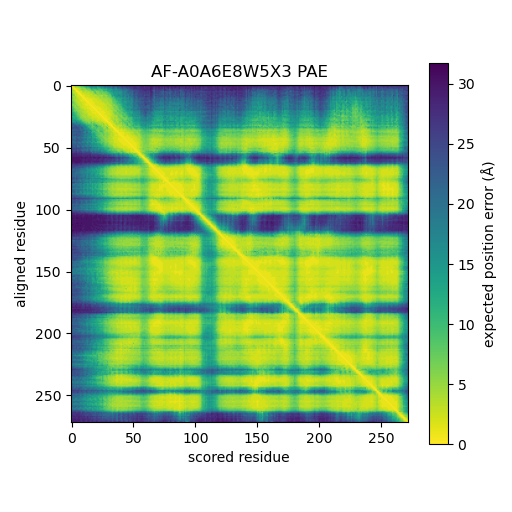 VAL A 1 208 ? 5.693 0.516 14.915 1.00 87.50 208 VAL A C 1
ATOM 1610 O O . VAL A 1 208 ? 6.804 0.549 15.439 1.00 87.50 208 VAL A O 1
ATOM 1613 N N . GLN A 1 209 ? 5.438 -0.196 13.824 1.00 88.94 209 GLN A N 1
ATOM 1614 C CA . GLN A 1 209 ? 6.448 -0.903 13.050 1.00 88.94 209 GLN A CA 1
ATOM 1615 C C . GLN A 1 209 ? 6.984 -0.019 11.927 1.00 88.94 209 GLN A C 1
ATOM 1617 O O . GLN A 1 209 ? 6.209 0.517 11.127 1.00 88.94 209 GLN A O 1
ATOM 1622 N N . ASP A 1 210 ? 8.317 0.092 11.842 1.00 88.88 210 ASP A N 1
ATOM 1623 C CA . ASP A 1 210 ? 8.978 0.739 10.706 1.00 88.88 210 ASP A CA 1
ATOM 1624 C C . ASP A 1 210 ? 8.814 -0.142 9.465 1.00 88.88 210 ASP A C 1
ATOM 1626 O O . ASP A 1 210 ? 9.534 -1.115 9.237 1.00 88.88 210 ASP A O 1
ATOM 1630 N N . GLY A 1 211 ? 7.834 0.230 8.650 1.00 85.00 211 GLY A N 1
ATOM 1631 C CA . GLY A 1 211 ? 7.501 -0.448 7.418 1.00 85.00 211 GLY A CA 1
ATOM 1632 C C . GLY A 1 211 ? 8.381 -0.058 6.243 1.00 85.00 211 GLY A C 1
ATOM 1633 O O . GLY A 1 211 ? 8.137 -0.599 5.178 1.00 85.00 211 GLY A O 1
ATOM 1634 N N . ARG A 1 212 ? 9.371 0.843 6.377 1.00 87.06 212 ARG A N 1
ATOM 1635 C CA . ARG A 1 212 ? 10.132 1.458 5.262 1.00 87.06 212 ARG A CA 1
ATOM 1636 C C . ARG A 1 212 ? 10.599 0.479 4.190 1.00 87.06 212 ARG A C 1
ATOM 1638 O O . ARG A 1 212 ? 10.678 0.872 3.036 1.00 87.06 212 ARG A O 1
ATOM 1645 N N . ARG A 1 213 ? 10.923 -0.754 4.569 1.00 84.94 213 ARG A N 1
ATOM 1646 C CA . ARG A 1 213 ? 11.372 -1.813 3.658 1.00 84.94 213 ARG A CA 1
ATOM 1647 C C . ARG A 1 213 ? 10.251 -2.354 2.755 1.00 84.94 213 ARG A C 1
ATOM 1649 O O . ARG A 1 213 ? 10.493 -2.617 1.589 1.00 84.94 213 ARG A O 1
ATOM 1656 N N . LEU A 1 214 ? 9.005 -2.361 3.227 1.00 89.00 214 LEU A N 1
ATOM 1657 C CA . LEU A 1 214 ? 7.805 -2.694 2.440 1.00 89.00 214 LEU A CA 1
ATOM 1658 C C . LEU A 1 214 ? 7.365 -1.560 1.491 1.00 89.00 214 LEU A C 1
ATOM 1660 O O . LEU A 1 214 ? 6.350 -1.695 0.804 1.00 89.00 214 LEU A O 1
ATOM 1664 N N . TYR A 1 215 ? 8.113 -0.452 1.451 1.00 89.44 215 TYR A N 1
ATOM 1665 C CA . TYR A 1 215 ? 7.964 0.625 0.478 1.00 89.44 215 TYR A CA 1
ATOM 1666 C C . TYR A 1 215 ? 9.146 0.522 -0.477 1.00 89.44 215 TYR A C 1
ATOM 1668 O O . TYR A 1 215 ? 10.288 0.684 -0.043 1.00 89.44 215 TYR A O 1
ATOM 1676 N N . LEU A 1 216 ? 8.883 0.316 -1.764 1.00 89.44 216 LEU A N 1
ATOM 1677 C CA . LEU A 1 216 ? 9.934 0.448 -2.764 1.00 89.44 216 LEU A CA 1
ATOM 1678 C C . LEU A 1 216 ? 10.500 1.866 -2.686 1.00 89.44 216 LEU A C 1
ATOM 1680 O O . LEU A 1 216 ? 9.758 2.852 -2.604 1.00 89.44 216 LEU A O 1
ATOM 1684 N N . ASN A 1 217 ? 11.823 1.982 -2.695 1.00 87.62 217 ASN A N 1
ATOM 1685 C CA . ASN A 1 217 ? 12.475 3.281 -2.759 1.00 87.62 217 ASN A CA 1
ATOM 1686 C C . ASN A 1 217 ? 12.341 3.893 -4.167 1.00 87.62 217 ASN A C 1
ATOM 1688 O O . ASN A 1 217 ? 11.787 3.276 -5.078 1.00 87.62 217 ASN A O 1
ATOM 1692 N N . ASP A 1 218 ? 12.819 5.129 -4.352 1.00 87.25 218 ASP A N 1
ATOM 1693 C CA . ASP A 1 218 ? 12.694 5.815 -5.643 1.00 87.25 218 ASP A CA 1
ATOM 1694 C C . ASP A 1 218 ? 13.381 5.005 -6.770 1.00 87.25 218 ASP A C 1
ATOM 1696 O O . ASP A 1 218 ? 12.799 4.805 -7.830 1.00 87.25 218 ASP A O 1
ATOM 1700 N N . ARG A 1 219 ? 14.570 4.438 -6.529 1.00 86.06 219 ARG A N 1
ATOM 1701 C CA . ARG A 1 219 ? 15.302 3.647 -7.531 1.00 86.06 219 ARG A CA 1
ATOM 1702 C C . ARG A 1 219 ? 14.602 2.327 -7.870 1.00 86.06 219 ARG A C 1
ATOM 1704 O O . ARG A 1 219 ? 14.490 2.000 -9.044 1.00 86.06 219 ARG A O 1
ATOM 1711 N N . GLU A 1 220 ? 14.137 1.591 -6.865 1.00 87.38 220 GLU A N 1
ATOM 1712 C CA . GLU A 1 220 ? 13.396 0.330 -7.047 1.00 87.38 220 GLU A CA 1
ATOM 1713 C C . GLU A 1 220 ? 12.067 0.576 -7.769 1.00 87.38 220 GLU A C 1
ATOM 1715 O O . GLU A 1 220 ? 11.716 -0.141 -8.697 1.00 87.38 220 GLU A O 1
ATOM 1720 N N . THR A 1 221 ? 11.354 1.645 -7.402 1.00 88.19 221 THR A N 1
ATOM 1721 C CA . THR A 1 221 ? 10.106 2.022 -8.076 1.00 88.19 221 THR A CA 1
ATOM 1722 C C . THR A 1 221 ? 10.359 2.429 -9.527 1.00 88.19 221 THR A C 1
ATOM 1724 O O . THR A 1 221 ? 9.566 2.092 -10.400 1.00 88.19 221 THR A O 1
ATOM 1727 N N . GLU A 1 222 ? 11.443 3.158 -9.809 1.00 86.31 222 GLU A N 1
ATOM 1728 C CA . GLU A 1 222 ? 11.798 3.510 -11.185 1.00 86.31 222 GLU A CA 1
ATOM 1729 C C . GLU A 1 222 ? 12.135 2.272 -12.018 1.00 86.31 222 GLU A C 1
ATOM 1731 O O . GLU A 1 222 ? 11.679 2.184 -13.157 1.00 86.31 222 GLU A O 1
ATOM 1736 N N . ALA A 1 223 ? 12.899 1.330 -11.461 1.00 84.25 223 ALA A N 1
ATOM 1737 C CA . ALA A 1 223 ? 13.216 0.075 -12.133 1.00 84.25 223 ALA A CA 1
ATOM 1738 C C . ALA A 1 223 ? 11.943 -0.723 -12.449 1.00 84.25 223 ALA A C 1
ATOM 1740 O O . ALA A 1 223 ? 11.762 -1.136 -13.591 1.00 84.25 223 ALA A O 1
ATOM 1741 N N . PHE A 1 224 ? 11.028 -0.822 -11.482 1.00 84.75 224 PHE A N 1
ATOM 1742 C CA . PHE A 1 224 ? 9.748 -1.507 -11.645 1.00 84.75 224 PHE A CA 1
ATOM 1743 C C . PHE A 1 224 ? 8.853 -0.840 -12.708 1.00 84.75 224 PHE A C 1
ATOM 1745 O O . PHE A 1 224 ? 8.288 -1.484 -13.578 1.00 84.75 224 PHE A O 1
ATOM 1752 N N . VAL A 1 225 ? 8.769 0.495 -12.726 1.00 84.94 225 VAL A N 1
ATOM 1753 C CA . VAL A 1 225 ? 8.010 1.217 -13.771 1.00 84.94 225 VAL A CA 1
ATOM 1754 C C . VAL A 1 225 ? 8.638 1.045 -15.163 1.00 84.94 225 VAL A C 1
ATOM 1756 O O . VAL A 1 225 ? 7.956 1.194 -16.177 1.00 84.94 225 VAL A O 1
ATOM 1759 N N . ARG A 1 226 ? 9.945 0.784 -15.239 1.00 82.81 226 ARG A N 1
ATOM 1760 C CA . ARG A 1 226 ? 10.681 0.640 -16.500 1.00 82.81 226 ARG A CA 1
ATOM 1761 C C . ARG A 1 226 ? 10.786 -0.803 -16.992 1.00 82.81 226 ARG A C 1
ATOM 1763 O O . ARG A 1 226 ? 11.466 -0.980 -18.001 1.00 82.81 226 ARG A O 1
ATOM 1770 N N . ASP A 1 227 ? 10.140 -1.769 -16.335 1.00 77.25 227 ASP A N 1
ATOM 1771 C CA . ASP A 1 227 ? 10.244 -3.194 -16.685 1.00 77.25 227 ASP A CA 1
ATOM 1772 C C . ASP A 1 227 ? 11.711 -3.675 -16.655 1.00 77.25 227 ASP A C 1
ATOM 1774 O O . ASP A 1 227 ? 12.223 -4.305 -17.577 1.00 77.25 227 ASP A O 1
ATOM 1778 N N . GLN A 1 228 ? 12.455 -3.226 -15.633 1.00 76.06 228 GLN A N 1
ATOM 1779 C CA . GLN A 1 228 ? 13.882 -3.529 -15.434 1.00 76.06 228 GLN A CA 1
ATOM 1780 C C . GLN A 1 228 ? 14.119 -4.538 -14.305 1.00 76.06 228 GLN A C 1
ATOM 1782 O O . GLN A 1 228 ? 15.241 -4.626 -13.806 1.00 76.06 228 GLN A O 1
ATOM 1787 N N . MET A 1 229 ? 13.069 -5.227 -13.866 1.00 73.88 229 MET A N 1
ATOM 1788 C CA . MET A 1 229 ? 13.115 -6.246 -12.821 1.00 73.88 229 MET A CA 1
ATOM 1789 C C . MET A 1 229 ? 12.658 -7.565 -13.447 1.00 73.88 229 MET A C 1
ATOM 1791 O O . MET A 1 229 ? 11.689 -7.585 -14.201 1.00 73.88 229 MET A O 1
ATOM 1795 N N . ASP A 1 230 ? 13.385 -8.652 -13.200 1.00 62.44 230 ASP A N 1
ATOM 1796 C CA . ASP A 1 230 ? 13.210 -9.892 -13.971 1.00 62.44 230 ASP A CA 1
ATOM 1797 C C . ASP A 1 230 ? 11.969 -10.683 -13.509 1.00 62.44 230 ASP A C 1
ATOM 1799 O O . ASP A 1 230 ? 11.379 -11.425 -14.296 1.00 62.44 230 ASP A O 1
ATOM 1803 N N . ASP A 1 231 ? 11.553 -10.524 -12.244 1.00 68.44 231 ASP A N 1
ATOM 1804 C CA . ASP A 1 231 ? 10.408 -11.235 -11.657 1.00 68.44 231 ASP A CA 1
ATOM 1805 C C . ASP A 1 231 ? 9.508 -10.304 -10.826 1.00 68.44 231 ASP A C 1
ATOM 1807 O O . ASP A 1 231 ? 9.306 -10.462 -9.618 1.00 68.44 231 ASP A O 1
ATOM 1811 N N . GLU A 1 232 ? 8.951 -9.299 -11.503 1.00 68.44 232 GLU A N 1
ATOM 1812 C CA . GLU A 1 232 ? 8.095 -8.255 -10.923 1.00 68.44 232 GLU A CA 1
ATOM 1813 C C . GLU A 1 232 ? 6.932 -8.800 -10.078 1.00 68.44 232 GLU A C 1
ATOM 1815 O O . GLU A 1 232 ? 6.574 -8.228 -9.043 1.00 68.44 232 GLU A O 1
ATOM 1820 N N . GLY A 1 233 ? 6.376 -9.947 -10.478 1.00 64.62 233 GLY A N 1
ATOM 1821 C CA . GLY A 1 233 ? 5.292 -10.626 -9.768 1.00 64.62 233 GLY A CA 1
ATOM 1822 C C . GLY A 1 233 ? 5.705 -11.277 -8.443 1.00 64.62 233 GLY A C 1
ATOM 1823 O O . GLY A 1 233 ? 4.835 -11.589 -7.631 1.00 64.62 233 GLY A O 1
ATOM 1824 N N . ARG A 1 234 ? 7.007 -11.477 -8.195 1.00 73.38 234 ARG A N 1
ATOM 1825 C CA . ARG A 1 234 ? 7.542 -12.052 -6.947 1.00 73.38 234 ARG A CA 1
ATOM 1826 C C . ARG A 1 234 ? 8.101 -11.014 -5.980 1.00 73.38 234 ARG A C 1
ATOM 1828 O O . ARG A 1 234 ? 8.563 -11.381 -4.898 1.00 73.38 234 ARG A O 1
ATOM 1835 N N . LEU A 1 235 ? 8.053 -9.731 -6.330 1.00 81.69 235 LEU A N 1
ATOM 1836 C CA . LEU A 1 235 ? 8.560 -8.673 -5.467 1.00 81.69 235 LEU A CA 1
ATOM 1837 C C . LEU A 1 235 ? 7.701 -8.513 -4.212 1.00 81.69 235 LEU A C 1
ATOM 1839 O O . LEU A 1 235 ? 6.507 -8.207 -4.253 1.00 81.69 235 LEU A O 1
ATOM 1843 N N . THR A 1 236 ? 8.347 -8.663 -3.062 1.00 87.38 236 THR A N 1
ATOM 1844 C CA . THR A 1 236 ? 7.700 -8.637 -1.752 1.00 87.38 236 THR A CA 1
ATOM 1845 C C . THR A 1 236 ? 7.582 -7.201 -1.250 1.00 87.38 236 THR A C 1
ATOM 1847 O O . THR A 1 236 ? 8.345 -6.795 -0.390 1.00 87.38 236 THR A O 1
ATOM 1850 N N . PHE A 1 237 ? 6.662 -6.385 -1.762 1.00 91.62 237 PHE A N 1
ATOM 1851 C CA . PHE A 1 237 ? 6.460 -4.995 -1.309 1.00 91.62 237 PHE A CA 1
ATOM 1852 C C . PHE A 1 237 ? 4.975 -4.661 -1.158 1.00 91.62 237 PHE A C 1
ATOM 1854 O O . PHE A 1 237 ? 4.140 -5.271 -1.813 1.00 91.62 237 PHE A O 1
ATOM 1861 N N . PHE A 1 238 ? 4.622 -3.669 -0.336 1.00 94.00 238 PHE A N 1
ATOM 1862 C CA . PHE A 1 238 ? 3.233 -3.192 -0.231 1.00 94.00 238 PHE A CA 1
ATOM 1863 C C . PHE A 1 238 ? 2.992 -1.933 -1.044 1.00 94.00 238 PHE A C 1
ATOM 1865 O O . PHE A 1 238 ? 1.942 -1.793 -1.669 1.00 94.00 238 PHE A O 1
ATOM 1872 N N . PHE A 1 239 ? 3.947 -1.007 -1.023 1.00 95.12 239 PHE A N 1
ATOM 1873 C CA . PHE A 1 239 ? 3.763 0.328 -1.574 1.00 95.12 239 PHE A CA 1
ATOM 1874 C C . PHE A 1 239 ? 4.932 0.723 -2.462 1.00 95.12 239 PHE A C 1
ATOM 1876 O O . PHE A 1 239 ? 6.081 0.405 -2.168 1.00 95.12 239 PHE A O 1
ATOM 1883 N N . THR A 1 240 ? 4.659 1.477 -3.517 1.00 93.12 240 THR A N 1
ATOM 1884 C CA . THR A 1 240 ? 5.722 2.149 -4.268 1.00 93.12 240 THR A CA 1
ATOM 1885 C C . THR A 1 240 ? 6.112 3.472 -3.615 1.00 93.12 240 THR A C 1
ATOM 1887 O O . THR A 1 240 ? 5.350 4.061 -2.839 1.00 93.12 240 THR A O 1
ATOM 1890 N N . ALA A 1 241 ? 7.259 4.019 -4.009 1.00 89.56 241 ALA A N 1
ATOM 1891 C CA . ALA A 1 241 ? 7.508 5.440 -3.830 1.00 89.56 241 ALA A CA 1
ATOM 1892 C C . ALA A 1 241 ? 6.476 6.280 -4.621 1.00 89.56 241 ALA A C 1
ATOM 1894 O O . ALA A 1 241 ? 5.827 5.772 -5.548 1.00 89.56 241 ALA A O 1
ATOM 1895 N N . PRO A 1 242 ? 6.300 7.577 -4.287 1.00 89.62 242 PRO A N 1
ATOM 1896 C CA . PRO A 1 242 ? 5.407 8.466 -5.019 1.00 89.62 242 PRO A CA 1
ATOM 1897 C C . PRO A 1 242 ? 5.727 8.513 -6.516 1.00 89.62 242 PRO A C 1
ATOM 1899 O O . PRO A 1 242 ? 6.741 9.073 -6.933 1.00 89.62 242 PRO A O 1
ATOM 1902 N N . LEU A 1 243 ? 4.806 8.018 -7.340 1.00 89.38 243 LEU A N 1
ATOM 1903 C CA . LEU A 1 243 ? 4.992 7.886 -8.782 1.00 89.38 243 LEU A CA 1
ATOM 1904 C C . LEU A 1 243 ? 5.148 9.229 -9.504 1.00 89.38 243 LEU A C 1
ATOM 1906 O O . LEU A 1 243 ? 5.640 9.260 -10.626 1.00 89.38 243 LEU A O 1
ATOM 1910 N N . LEU A 1 244 ? 4.773 10.345 -8.873 1.00 84.25 244 LEU A N 1
ATOM 1911 C CA . LEU A 1 244 ? 4.982 11.698 -9.403 1.00 84.25 244 LEU A CA 1
ATOM 1912 C C . LEU A 1 244 ? 6.462 12.100 -9.487 1.00 84.25 244 LEU A C 1
ATOM 1914 O O . LEU A 1 244 ? 6.788 13.015 -10.237 1.00 84.25 244 LEU A O 1
ATOM 1918 N N . ARG A 1 245 ? 7.353 11.451 -8.725 1.00 75.19 245 ARG A N 1
ATOM 1919 C CA . ARG A 1 245 ? 8.783 11.804 -8.669 1.00 75.19 245 ARG A CA 1
ATOM 1920 C C . ARG A 1 245 ? 9.573 11.338 -9.887 1.00 75.19 245 ARG A C 1
ATOM 1922 O O . ARG A 1 245 ? 10.651 11.861 -10.144 1.00 75.19 245 ARG A O 1
ATOM 1929 N N . PHE A 1 246 ? 9.035 10.393 -10.654 1.00 71.19 246 PHE A N 1
ATOM 1930 C CA . PHE A 1 246 ? 9.733 9.849 -11.812 1.00 71.19 246 PHE A CA 1
ATOM 1931 C C . PHE A 1 246 ? 9.527 10.737 -13.033 1.00 71.19 246 PHE A C 1
ATOM 1933 O O . PHE A 1 246 ? 8.396 10.979 -13.471 1.00 71.19 246 PHE A O 1
ATOM 1940 N N . VAL A 1 247 ? 10.632 11.176 -13.631 1.00 60.31 247 VAL A N 1
ATOM 1941 C CA . VAL A 1 247 ? 10.650 11.893 -14.912 1.00 60.31 247 VAL A CA 1
ATOM 1942 C C . VAL A 1 247 ? 10.565 10.876 -16.057 1.00 60.31 247 VAL A C 1
ATOM 1944 O O . VAL A 1 247 ? 11.403 10.824 -16.950 1.00 60.31 247 VAL A O 1
ATOM 1947 N N . ALA A 1 248 ? 9.559 10.004 -16.027 1.00 62.22 248 ALA A N 1
ATOM 1948 C CA . ALA A 1 248 ? 9.214 9.206 -17.195 1.00 62.22 248 ALA A CA 1
ATOM 1949 C C . ALA A 1 248 ? 8.330 10.053 -18.125 1.00 62.22 248 ALA A C 1
ATOM 1951 O O . ALA A 1 248 ? 7.449 10.779 -17.665 1.00 62.22 248 ALA A O 1
ATOM 1952 N N . LYS A 1 249 ? 8.499 9.928 -19.446 1.00 73.88 249 LYS A N 1
ATOM 1953 C CA . LYS A 1 249 ? 7.627 10.588 -20.448 1.00 73.88 249 LYS A CA 1
ATOM 1954 C C . LYS A 1 249 ? 6.171 10.078 -20.431 1.00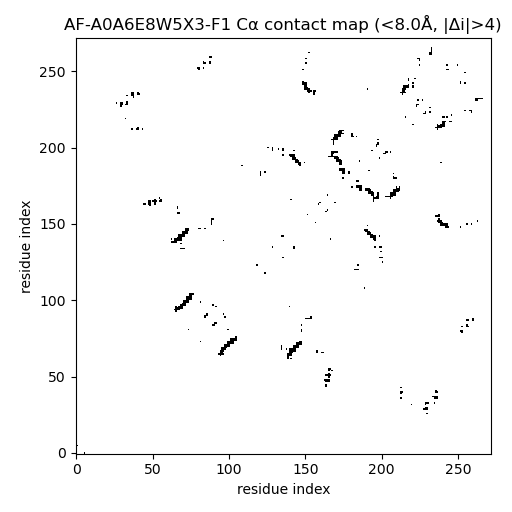 73.88 249 LYS A C 1
ATOM 1956 O O . LYS A 1 249 ? 5.359 10.498 -21.246 1.00 73.88 249 LYS A O 1
ATOM 1961 N N . MET A 1 250 ? 5.856 9.167 -19.515 1.00 81.88 250 MET A N 1
ATOM 1962 C CA . MET A 1 250 ? 4.579 8.487 -19.376 1.00 81.88 250 MET A CA 1
ATOM 1963 C C . MET A 1 250 ? 3.678 9.191 -18.342 1.00 81.88 250 MET A C 1
ATOM 1965 O O . MET A 1 250 ? 4.160 9.486 -17.241 1.00 81.88 250 MET A O 1
ATOM 1969 N N . PRO A 1 251 ? 2.387 9.431 -18.640 1.00 88.12 251 PRO A N 1
ATOM 1970 C CA . PRO A 1 251 ? 1.397 9.898 -17.671 1.00 88.12 251 PRO A CA 1
ATOM 1971 C C . PRO A 1 251 ? 1.269 8.970 -16.457 1.00 88.12 251 PRO A C 1
ATOM 1973 O O . PRO A 1 251 ? 1.407 7.756 -16.572 1.00 88.12 251 PRO A O 1
ATOM 1976 N N . LEU A 1 252 ? 0.926 9.531 -15.295 1.00 89.88 252 LEU A N 1
ATOM 1977 C CA . LEU A 1 252 ? 0.759 8.766 -14.051 1.00 89.88 252 LEU A CA 1
ATOM 1978 C C . LEU A 1 252 ? -0.264 7.621 -14.174 1.00 89.88 252 LEU A C 1
ATOM 1980 O O . LEU A 1 252 ? -0.057 6.556 -13.604 1.00 89.88 252 LEU A O 1
ATOM 1984 N N . THR A 1 253 ? -1.344 7.821 -14.933 1.00 91.38 253 THR A N 1
ATOM 1985 C CA . THR A 1 253 ? -2.365 6.787 -15.165 1.00 91.38 253 THR A CA 1
ATOM 1986 C C . THR A 1 253 ? -1.786 5.566 -15.872 1.00 91.38 253 THR A C 1
ATOM 1988 O O . THR A 1 253 ? -1.982 4.452 -15.403 1.00 91.38 253 THR A O 1
ATOM 1991 N N . GLN A 1 254 ? -0.996 5.781 -16.927 1.00 90.06 254 GLN A N 1
ATOM 1992 C CA . GLN A 1 254 ? -0.343 4.699 -17.664 1.00 90.06 254 GLN A CA 1
ATOM 1993 C C . GLN A 1 254 ? 0.680 3.960 -16.796 1.00 90.06 254 GLN A C 1
ATOM 1995 O O . GLN A 1 254 ? 0.746 2.739 -16.853 1.00 90.06 254 GLN A O 1
ATOM 2000 N N . ARG A 1 255 ? 1.417 4.671 -15.927 1.00 90.00 255 ARG A N 1
ATOM 2001 C CA . ARG A 1 255 ? 2.338 4.023 -14.975 1.00 90.00 255 ARG A CA 1
ATOM 2002 C C . ARG A 1 255 ? 1.589 3.079 -14.035 1.00 90.00 255 ARG A C 1
ATOM 2004 O O . ARG A 1 255 ? 2.033 1.963 -13.823 1.00 90.00 255 ARG A O 1
ATOM 2011 N N . ILE A 1 256 ? 0.449 3.507 -13.486 1.00 91.94 256 ILE A N 1
ATOM 2012 C CA . ILE A 1 256 ? -0.370 2.662 -12.601 1.00 91.94 256 ILE A CA 1
ATOM 2013 C C . ILE A 1 256 ? -0.910 1.435 -13.342 1.00 91.94 256 ILE A C 1
ATOM 2015 O O . ILE A 1 256 ? -0.899 0.343 -12.783 1.00 91.94 256 ILE A O 1
ATOM 2019 N N . GLU A 1 257 ? -1.379 1.605 -14.578 1.00 90.12 257 GLU A N 1
ATOM 2020 C CA . GLU A 1 257 ? -1.875 0.500 -15.407 1.00 90.12 257 GLU A CA 1
ATOM 2021 C C . GLU A 1 257 ? -0.769 -0.504 -15.732 1.00 90.12 257 GLU A C 1
ATOM 2023 O O . GLU A 1 257 ? -0.992 -1.703 -15.603 1.00 90.12 257 GLU A O 1
ATOM 2028 N N . GLN A 1 258 ? 0.428 -0.032 -16.082 1.00 87.69 258 GLN A N 1
ATOM 2029 C CA . GLN A 1 258 ? 1.572 -0.901 -16.347 1.00 87.69 258 GLN A CA 1
ATOM 2030 C C . GLN A 1 258 ? 1.970 -1.698 -15.100 1.00 87.69 258 GLN A C 1
ATOM 2032 O O . GLN A 1 258 ? 2.016 -2.920 -15.164 1.00 87.69 258 GLN A O 1
ATOM 2037 N N . LEU A 1 259 ? 2.158 -1.028 -13.956 1.00 89.06 259 LEU A N 1
ATOM 2038 C CA . LEU A 1 259 ? 2.482 -1.700 -12.691 1.00 89.06 259 LEU A CA 1
ATOM 2039 C C . LEU A 1 259 ? 1.417 -2.729 -12.292 1.00 89.06 259 LEU A C 1
ATOM 2041 O O . LEU A 1 259 ? 1.732 -3.788 -11.757 1.00 89.06 259 LEU A O 1
ATOM 2045 N N . TRP A 1 260 ? 0.143 -2.421 -12.552 1.00 89.25 260 TRP A N 1
ATOM 2046 C CA . TRP A 1 260 ? -0.946 -3.361 -12.327 1.00 89.25 260 TRP A CA 1
ATOM 2047 C C . TRP A 1 260 ? -0.804 -4.599 -13.208 1.00 89.25 260 TRP A C 1
ATOM 2049 O O . TRP A 1 260 ? -0.813 -5.705 -12.678 1.00 89.25 260 TRP A O 1
ATOM 2059 N N . LEU A 1 261 ? -0.634 -4.417 -14.521 1.00 86.06 261 LEU A N 1
ATOM 2060 C CA . LEU A 1 261 ? -0.497 -5.509 -15.488 1.00 86.06 261 LEU A CA 1
ATOM 2061 C C . LEU A 1 261 ? 0.700 -6.414 -15.179 1.00 86.06 261 LEU A C 1
ATOM 2063 O O . LEU A 1 261 ? 0.549 -7.633 -15.235 1.00 86.06 261 LEU A O 1
ATOM 2067 N N . SER A 1 262 ? 1.835 -5.835 -14.785 1.00 81.31 262 SER A N 1
ATOM 2068 C CA . SER A 1 262 ? 3.018 -6.580 -14.346 1.00 81.31 262 SER A CA 1
ATOM 2069 C C . SER A 1 262 ? 2.739 -7.509 -13.161 1.00 81.31 262 SER A C 1
ATOM 2071 O O . SER A 1 262 ? 3.264 -8.618 -13.096 1.00 81.31 262 SER A O 1
ATOM 2073 N N . LEU A 1 263 ? 1.877 -7.091 -12.228 1.00 80.31 263 LEU A N 1
ATOM 2074 C CA . LEU A 1 263 ? 1.520 -7.896 -11.057 1.00 80.31 263 LEU A CA 1
ATOM 2075 C C . LEU A 1 263 ? 0.430 -8.925 -11.359 1.00 80.31 263 LEU A C 1
ATOM 2077 O O . LEU A 1 263 ? 0.518 -10.063 -10.899 1.00 80.31 263 LEU A O 1
ATOM 2081 N N . ILE A 1 264 ? -0.602 -8.548 -12.122 1.00 74.38 264 ILE A N 1
ATOM 2082 C CA . ILE A 1 264 ? -1.723 -9.454 -12.406 1.00 74.38 264 ILE A CA 1
ATOM 2083 C C . ILE A 1 264 ? -1.458 -10.451 -13.526 1.00 74.38 264 ILE A C 1
ATOM 2085 O O . ILE A 1 264 ? -2.148 -11.463 -13.580 1.00 74.38 264 ILE A O 1
ATOM 2089 N N . GLY A 1 265 ? -0.452 -10.230 -14.378 1.00 56.59 265 GLY A N 1
ATOM 2090 C CA . GLY A 1 265 ? -0.037 -11.210 -15.387 1.00 56.59 265 GLY A CA 1
ATOM 2091 C C . GLY A 1 265 ? 0.299 -12.585 -14.790 1.00 56.59 265 GLY A C 1
ATOM 2092 O O . GLY A 1 265 ? 0.135 -13.597 -15.466 1.00 56.59 265 GLY A O 1
ATOM 2093 N N . ASN A 1 266 ? 0.665 -12.622 -13.502 1.00 49.69 266 ASN A N 1
ATOM 2094 C CA . ASN A 1 266 ? 0.935 -13.833 -12.724 1.00 49.69 266 ASN A CA 1
ATOM 2095 C C . ASN A 1 266 ? -0.168 -14.185 -11.702 1.00 49.69 266 ASN A C 1
ATOM 2097 O O . ASN A 1 266 ? -0.044 -15.186 -10.996 1.00 49.69 266 ASN A O 1
ATOM 2101 N N . TYR A 1 267 ? -1.241 -13.392 -11.596 1.00 45.03 267 TYR A N 1
ATOM 2102 C CA . TYR A 1 267 ? -2.309 -13.579 -10.611 1.00 45.03 267 TYR A CA 1
ATOM 2103 C C . TYR A 1 267 ? -3.605 -14.020 -11.298 1.00 45.03 267 TYR A C 1
ATOM 2105 O O . TYR A 1 267 ? -4.370 -13.203 -11.808 1.00 45.03 267 TYR A O 1
ATOM 2113 N N . THR A 1 268 ? -3.898 -15.320 -11.277 1.00 39.69 268 THR A N 1
ATOM 2114 C CA . THR A 1 268 ? -5.266 -15.797 -11.509 1.00 39.69 268 THR A CA 1
ATOM 2115 C C . THR A 1 268 ? -6.103 -15.460 -10.273 1.00 39.69 268 THR A C 1
ATOM 2117 O O . THR A 1 268 ? -5.785 -15.974 -9.195 1.00 39.69 268 THR A O 1
ATOM 2120 N N . PRO A 1 269 ? -7.143 -14.611 -10.374 1.00 42.62 269 PRO A N 1
ATOM 2121 C CA . PRO A 1 269 ? -8.043 -14.387 -9.253 1.00 42.62 269 PRO A CA 1
ATOM 2122 C C . PRO A 1 269 ? -8.643 -15.730 -8.827 1.00 42.62 269 PRO A C 1
ATOM 2124 O O . PRO A 1 269 ? -9.068 -16.520 -9.668 1.00 42.62 269 PRO A O 1
ATOM 2127 N N . VAL A 1 270 ? -8.643 -16.004 -7.522 1.00 36.81 270 VAL A N 1
ATOM 2128 C CA . VAL A 1 270 ? -9.342 -17.173 -6.984 1.00 36.81 270 VAL A CA 1
ATOM 2129 C C . VAL A 1 270 ? -10.835 -16.905 -7.149 1.00 36.81 270 VAL A C 1
ATOM 2131 O O . VAL A 1 270 ? -11.412 -16.116 -6.400 1.00 36.81 270 VAL A O 1
ATOM 2134 N N . GLU A 1 271 ? -11.435 -17.505 -8.174 1.00 29.53 271 GLU A N 1
ATOM 2135 C CA . GLU A 1 271 ? -12.885 -17.604 -8.296 1.00 29.53 271 GLU A CA 1
ATOM 2136 C C . GLU A 1 271 ? -13.396 -18.457 -7.123 1.00 29.53 271 GLU A C 1
ATOM 2138 O O . GLU A 1 271 ? -12.962 -19.597 -6.945 1.00 29.53 271 GLU A O 1
ATOM 2143 N N . TYR A 1 272 ? -14.274 -17.879 -6.300 1.00 38.91 272 TYR A N 1
ATOM 2144 C CA . TYR A 1 272 ? -15.109 -18.602 -5.339 1.00 38.91 272 TYR A CA 1
ATOM 2145 C C . TYR A 1 272 ? -16.563 -18.498 -5.783 1.00 38.91 272 TYR A C 1
ATOM 2147 O O . TYR A 1 272 ? -16.991 -17.359 -6.088 1.00 38.91 272 TYR A O 1
#

Secondary structure (DSSP, 8-state):
--HHHHHHHHHHHHHHHHHHHHHHHHHHHHHHHHHHHHHHHHHHHHHHHHHHHHHTTS-----SS-SEEEEEEEETT-HHHHHHHHTTTT---TTEEEEEEEE-TT----SS-TT--S--HHHHHHHHHHHTHHHHTS--SEEEEEETTS-B-HHHHHHHHHHTS-SSSEEEEPBPTTS-GGG--B-TTS-EEEEHHHHHT--S--EEEE-GGGB--HHHHHHHHTT--TTGGG---SB---GGG---SS-HHHHHHHHHHHHHTT------

pLDDT: mean 80.03, std 15.48, range [29.53, 96.75]

Nearest PDB structures (foldseek):
  8tjc-assembly1_D  TM=5.758E-01  e=8.692E-08  Homo sapiens
  7q4i-assembly1_A  TM=5.133E-01  e=3.719E-04  Drosophila melanogaster
  2j0b-assembly1_A  TM=4.924E-01  e=5.363E-04  Mus musculus
  2p72-assembly1_A  TM=4.268E-01  e=2.467E-03  Paramecium bursaria Chlorella virus 1
  8sne-assembly1_A  TM=3.882E-01  e=1.325E+00  Paramecium bursaria Chlorella virus CZ-2

Radius of gyration: 22.31 Å; Cα contacts (8 Å, |Δi|>4): 370; chains: 1; bounding box: 62×42×70 Å